Protein AF-0000000068995410 (afdb_homodimer)

Secondary structure (DSSP, 8-state):
--SEEEEEEEEE-TT-HHHHHHHHHH-GGGHHHH-TTTEEEEEEEES-TTSTT-EEEEEEEETTEEEEEEEEEEEEETTTTEEEEEEEEETHHHHEEEEEEEEEEETTEEEEEEEEEESSTTSPP-HHHHHHHHHHHHHHHHHHHH-/--SEEEEEEEEE-TT-HHHHHHHHHH-GGGHHHH-TTTEEEEEEEES-TTSTT-EEEEEEEETTEEEEEEEEEEEEETTTTEEEEEEEEETHHHHEEEEEEEEEEETTEEEEEEEEEESSTTSPP-HHHHHHHHHHHHHHHHHHHH-

Nearest PDB structures (foldseek):
  4reh-assembly1_A  TM=9.517E-01  e=1.425E-16  Panax ginseng
  4igx-assembly4_D  TM=9.751E-01  e=6.095E-16  Actinidia deliciosa
  4ihr-assembly1_A  TM=9.568E-01  e=2.020E-16  Actinidia deliciosa
  4igx-assembly3_C  TM=9.647E-01  e=5.426E-16  Actinidia deliciosa
  4rei-assembly1_A  TM=9.419E-01  e=4.557E-16  Panax ginseng

Solvent-accessible surface area (backbone atoms only — not comparable to full-atom values): 14918 Å² total; per-residue (Å²): 107,38,44,41,39,36,41,34,43,35,37,33,34,77,79,32,10,57,56,56,51,45,36,57,40,74,41,49,75,48,40,38,74,60,32,53,88,44,26,70,42,67,46,77,78,38,77,50,80,70,36,73,67,14,27,35,39,42,29,31,46,55,95,87,39,84,40,46,37,29,30,30,27,72,43,70,40,79,90,52,42,29,42,31,34,34,58,76,46,49,61,61,57,78,50,22,77,38,44,34,43,34,41,31,29,57,68,41,25,33,32,42,35,42,40,37,27,39,69,48,66,83,59,73,79,68,57,68,58,51,52,46,53,54,49,50,51,51,32,49,50,54,50,58,74,74,102,106,38,43,39,37,36,40,34,42,34,37,33,34,76,80,30,9,58,56,56,50,45,37,58,42,75,42,49,76,49,41,39,73,60,31,52,88,42,28,70,41,68,47,77,76,39,77,51,81,69,37,70,68,15,27,34,36,41,29,29,46,55,94,86,38,83,40,43,37,29,30,29,28,73,44,70,39,80,91,51,43,30,44,30,35,34,58,77,45,48,58,61,58,77,52,22,78,40,45,34,44,33,41,30,29,57,69,41,25,34,32,42,34,41,41,37,26,39,68,47,65,82,61,73,77,67,57,66,58,52,51,47,53,53,50,49,51,51,33,50,49,54,51,59,74,75,102

Organism: Solanum tuberosum (NCBI:txid4113)

InterPro domains:
  IPR000916 Bet v I/Major latex protein [PF00407] (5-147)
  IPR000916 Bet v I/Major latex protein [SM01037] (2-147)
  IPR023393 START-like domain superfamily [G3DSA:3.30.530.20] (1-146)
  IPR051761 MLP-like hydrophobic ligand-binding [PTHR31907] (3-144)

Radius of gyration: 19.74 Å; Cα contacts (8 Å, |Δi|>4): 689; chains: 2; bounding box: 39×53×43 Å

Foldseek 3Di:
DFQKDKDKDKDFAPLKQVLLLVCQQPPVQCLCVLCVQFWPHKDWDDDDRNDAQTKMKTWTDFPNDTWIWIWGFHDADVVFSKTKIWTDDTDVVVFFVTWIWMWGGDTRMIMIMIITGTPDPPDDDVVSVVVSVVVSSVSSSVVSVVD/DFQKDKDKDKDFAPLKQVQLLVCQQPPVQCLCVLCVQFWPHKAWDDDDRNDAQTKMKTWTDFPRDTWIWIWGFHDADPVFSKTKIWTDDTDVVVFFVTWIWMWTGDTRMIMIMIITGTPDPPDDDVVRVVVSVVVSSVSSSVVSVVD

pLDDT: mean 93.22, std 4.99, range [76.31, 98.81]

Sequence (294 aa):
MGLKGKLIASLEVTCGGHSVHDFFHTNTHHLTNISPSRLKHFEIHEGEIGKIGSIVSWKYYEDGKEMFVKTVIEAIDPQKNSITWNAIEGNLLDLYNSFNVIISSEHQWITYALVYEKKTEDIPEPLALLDYCIGVIKDIEGHLLENMGLKGKLIASLEVTCGGHSVHDFFHTNTHHLTNISPSRLKHFEIHEGEIGKIGSIVSWKYYEDGKEMFVKTVIEAIDPQKNSITWNAIEGNLLDLYNSFNVIISSEHQWITYALVYEKKTEDIPEPLALLDYCIGVIKDIEGHLLEN

Structure (mmCIF, N/CA/C/O backbone):
data_AF-0000000068995410-model_v1
#
loop_
_entity.id
_entity.type
_entity.pdbx_description
1 polymer 'Sn-2 protein'
#
loop_
_atom_site.group_PDB
_atom_site.id
_atom_site.type_symbol
_atom_site.label_atom_id
_atom_site.label_alt_id
_atom_site.label_comp_id
_atom_site.label_asym_id
_atom_site.label_entity_id
_atom_site.label_seq_id
_atom_site.pdbx_PDB_ins_code
_atom_site.Cartn_x
_atom_site.Cartn_y
_atom_site.Cartn_z
_atom_site.occupancy
_atom_site.B_iso_or_equiv
_atom_site.auth_seq_id
_atom_site.auth_comp_id
_atom_site.auth_asym_id
_atom_site.auth_atom_id
_atom_site.pdbx_PDB_model_num
ATOM 1 N N . MET A 1 1 ? -14.305 -10.508 -5.559 1 82.44 1 MET A N 1
ATOM 2 C CA . MET A 1 1 ? -13.539 -9.961 -4.441 1 82.44 1 MET A CA 1
ATOM 3 C C . MET A 1 1 ? -14.469 -9.445 -3.344 1 82.44 1 MET A C 1
ATOM 5 O O . MET A 1 1 ? -15.625 -9.102 -3.611 1 82.44 1 MET A O 1
ATOM 9 N N . GLY A 1 2 ? -13.977 -9.492 -2.064 1 89.19 2 GLY A N 1
ATOM 10 C CA . GLY A 1 2 ? -14.719 -8.844 -0.997 1 89.19 2 GLY A CA 1
ATOM 11 C C . GLY A 1 2 ? -14.727 -7.332 -1.115 1 89.19 2 GLY A C 1
ATOM 12 O O . GLY A 1 2 ? -14.148 -6.773 -2.051 1 89.19 2 GLY A O 1
ATOM 13 N N . LEU A 1 3 ? -15.422 -6.793 -0.209 1 95.19 3 LEU A N 1
ATOM 14 C CA . LEU A 1 3 ? -15.609 -5.348 -0.248 1 95.19 3 LEU A CA 1
ATOM 15 C C . LEU A 1 3 ? -14.562 -4.641 0.604 1 95.19 3 LEU A C 1
ATOM 17 O O . LEU A 1 3 ? -14.328 -3.441 0.44 1 95.19 3 LEU A O 1
ATOM 21 N N . LYS A 1 4 ? -13.93 -5.363 1.454 1 97.62 4 LYS A N 1
ATOM 22 C CA . LYS A 1 4 ? -13.031 -4.723 2.408 1 97.62 4 LYS A CA 1
ATOM 23 C C . LYS A 1 4 ? -11.578 -4.809 1.938 1 97.62 4 LYS A C 1
ATOM 25 O O . LYS A 1 4 ? -11.188 -5.781 1.295 1 97.62 4 LYS A O 1
ATOM 30 N N . GLY A 1 5 ? -10.8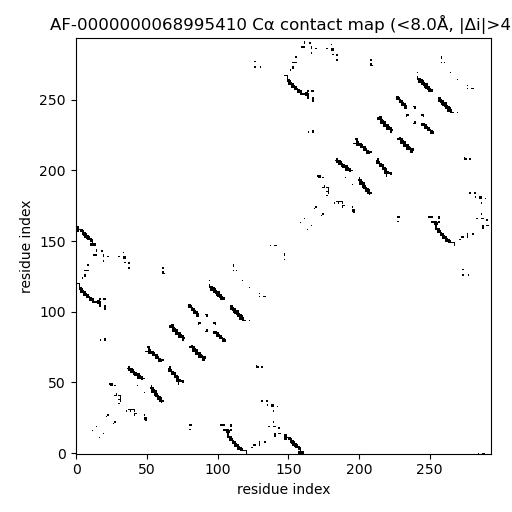2 -3.807 2.248 1 98 5 GLY A N 1
ATOM 31 C CA . GLY A 1 5 ? -9.414 -3.789 1.885 1 98 5 GLY A CA 1
ATOM 32 C C . GLY A 1 5 ? -8.586 -2.844 2.738 1 98 5 GLY A C 1
ATOM 33 O O . GLY A 1 5 ? -9.141 -2.045 3.498 1 98 5 GLY A O 1
ATOM 34 N N . LYS A 1 6 ? -7.328 -3.051 2.727 1 98.5 6 LYS A N 1
ATOM 35 C CA . LYS A 1 6 ? -6.336 -2.215 3.402 1 98.5 6 LYS A CA 1
ATOM 36 C C . LYS A 1 6 ? -5.113 -1.99 2.518 1 98.5 6 LYS A C 1
ATOM 38 O O . LYS A 1 6 ? -4.578 -2.938 1.939 1 98.5 6 LYS A O 1
ATOM 43 N N . LEU A 1 7 ? -4.707 -0.731 2.289 1 98.75 7 LEU A N 1
ATOM 44 C CA . LEU A 1 7 ? -3.461 -0.359 1.629 1 98.75 7 LEU A CA 1
ATOM 45 C C . LEU A 1 7 ? -2.523 0.352 2.6 1 98.75 7 LEU A C 1
ATOM 47 O O . LEU A 1 7 ? -2.939 1.269 3.311 1 98.75 7 LEU A O 1
ATOM 51 N N . ILE A 1 8 ? -1.261 -0.048 2.604 1 98.81 8 ILE A N 1
ATOM 52 C CA . ILE A 1 8 ? -0.313 0.512 3.562 1 98.81 8 ILE A CA 1
ATOM 53 C C . ILE A 1 8 ? 0.97 0.918 2.842 1 98.81 8 ILE A C 1
ATOM 55 O O . ILE A 1 8 ? 1.473 0.179 1.991 1 98.81 8 ILE A O 1
ATOM 59 N N . ALA A 1 9 ? 1.42 2.08 3.115 1 98.56 9 ALA A N 1
ATOM 60 C CA . ALA A 1 9 ? 2.748 2.533 2.713 1 98.56 9 ALA A CA 1
ATOM 61 C C . ALA A 1 9 ? 3.59 2.912 3.928 1 98.56 9 ALA A C 1
ATOM 63 O O . ALA A 1 9 ? 3.178 3.742 4.742 1 98.56 9 ALA A O 1
ATOM 64 N N . SER A 1 10 ? 4.68 2.295 4.137 1 98.25 10 SER A N 1
ATOM 65 C CA . SER A 1 10 ? 5.664 2.625 5.16 1 98.25 10 SER A CA 1
ATOM 66 C C . SER A 1 10 ? 6.98 3.078 4.535 1 98.25 10 SER A C 1
ATOM 68 O O . SER A 1 10 ? 7.59 2.342 3.762 1 98.25 10 SER A O 1
ATOM 70 N N . LEU A 1 11 ? 7.383 4.242 4.914 1 97.88 11 LEU A N 1
ATOM 71 C CA . LEU A 1 11 ? 8.562 4.832 4.293 1 97.88 11 LEU A CA 1
ATOM 72 C C . LEU A 1 11 ? 9.586 5.242 5.344 1 97.88 11 LEU A C 1
ATOM 74 O O . LEU A 1 11 ? 9.227 5.75 6.406 1 97.88 11 LEU A O 1
ATOM 78 N N . GLU A 1 12 ? 10.812 5.012 5.035 1 97.31 12 GLU A N 1
ATOM 79 C CA . GLU A 1 12 ? 11.898 5.574 5.832 1 97.31 12 GLU A CA 1
ATOM 80 C C . GLU A 1 12 ? 12.102 7.055 5.523 1 97.31 12 GLU A C 1
ATOM 82 O O . GLU A 1 12 ? 12.125 7.453 4.355 1 97.31 12 GLU A O 1
ATOM 87 N N . VAL A 1 13 ? 12.18 7.84 6.59 1 96 13 VAL A N 1
ATOM 88 C CA . VAL A 1 13 ? 12.414 9.266 6.402 1 96 13 VAL A CA 1
ATOM 89 C C . VAL A 1 13 ? 13.672 9.68 7.164 1 96 13 VAL A C 1
ATOM 91 O O . VAL A 1 13 ? 13.93 9.195 8.266 1 96 13 VAL A O 1
ATOM 94 N N . THR A 1 14 ? 14.383 10.547 6.621 1 92.94 14 THR A N 1
ATOM 95 C CA . THR A 1 14 ? 15.672 10.93 7.195 1 92.94 14 THR A CA 1
ATOM 96 C C . THR A 1 14 ? 15.484 11.906 8.352 1 92.94 14 THR A C 1
ATOM 98 O O . THR A 1 14 ? 16.312 11.969 9.258 1 92.94 14 THR A O 1
ATOM 101 N N . CYS A 1 15 ? 14.445 12.672 8.352 1 93.44 15 CYS A N 1
ATOM 102 C CA . CYS A 1 15 ? 14.203 13.664 9.398 1 93.44 15 CYS A CA 1
ATOM 103 C C . CYS A 1 15 ? 13.578 13.023 10.625 1 93.44 15 CYS A C 1
ATOM 105 O O . CYS A 1 15 ? 13.289 13.711 11.609 1 93.44 15 CYS A O 1
ATOM 107 N N . GLY A 1 16 ? 13.359 11.727 10.641 1 93.88 16 GLY A N 1
ATOM 108 C CA . GLY A 1 16 ? 12.703 11.047 11.742 1 93.88 16 GLY A CA 1
ATOM 109 C C . GLY A 1 16 ? 11.195 10.977 11.586 1 93.88 16 GLY A C 1
ATOM 110 O O . GLY A 1 16 ? 10.547 11.984 11.289 1 93.88 16 GLY A O 1
ATOM 111 N N . GLY A 1 17 ? 10.68 9.781 11.734 1 93.88 17 GLY A N 1
ATOM 112 C CA . GLY A 1 17 ? 9.25 9.578 11.586 1 93.88 17 GLY A CA 1
ATOM 113 C C . GLY A 1 17 ? 8.422 10.438 12.531 1 93.88 17 GLY A C 1
ATOM 114 O O . GLY A 1 17 ? 7.359 10.93 12.164 1 93.88 17 GLY A O 1
ATOM 115 N N . HIS A 1 18 ? 8.953 10.672 13.711 1 92.44 18 HIS A N 1
ATOM 116 C CA . HIS A 1 18 ? 8.242 11.453 14.719 1 92.44 18 HIS A CA 1
ATOM 117 C C . HIS A 1 18 ? 8.055 12.891 14.266 1 92.44 18 HIS A C 1
ATOM 119 O O . HIS A 1 18 ? 7.027 13.508 14.562 1 92.44 18 HIS A O 1
ATOM 125 N N . SER A 1 19 ? 9.023 13.406 13.562 1 92.69 19 SER A N 1
ATOM 126 C CA . SER A 1 19 ? 8.93 14.789 13.109 1 92.69 19 SER A CA 1
ATOM 127 C C . SER A 1 19 ? 7.797 14.961 12.102 1 92.69 19 SER A C 1
ATOM 129 O O . SER A 1 19 ? 7.062 15.953 12.156 1 92.69 19 SER A O 1
ATOM 131 N N . VAL A 1 20 ? 7.641 13.977 11.273 1 92.31 20 VAL A N 1
ATOM 132 C CA . VAL A 1 20 ? 6.57 14.023 10.281 1 92.31 20 VAL A CA 1
ATOM 133 C C . VAL A 1 20 ? 5.215 13.875 10.977 1 92.31 20 VAL A C 1
ATOM 135 O O . VAL A 1 20 ? 4.285 14.633 10.695 1 92.31 20 VAL A O 1
ATOM 138 N N . HIS A 1 21 ? 5.227 12.93 11.805 1 91.81 21 HIS A N 1
ATOM 139 C CA . HIS A 1 21 ? 3.992 12.695 12.555 1 91.81 21 HIS A CA 1
ATOM 140 C C . HIS A 1 21 ? 3.58 13.938 13.336 1 91.81 21 HIS A C 1
ATOM 142 O O . HIS A 1 21 ? 2.402 14.305 13.359 1 91.81 21 HIS A O 1
ATOM 148 N N . ASP A 1 22 ? 4.488 14.609 13.922 1 89.06 22 ASP A N 1
ATOM 149 C CA . ASP A 1 22 ? 4.223 15.82 14.688 1 89.06 22 ASP A CA 1
ATOM 150 C C . ASP A 1 22 ? 3.656 16.922 13.805 1 89.06 22 ASP A C 1
ATOM 152 O O . ASP A 1 22 ? 2.838 17.734 14.25 1 89.06 22 ASP A O 1
ATOM 156 N N . PHE A 1 23 ? 4.125 16.891 12.641 1 87.81 23 PHE A N 1
ATOM 157 C CA . PHE A 1 23 ? 3.623 17.891 11.688 1 87.81 23 PHE A CA 1
ATOM 158 C C . PHE A 1 23 ? 2.109 17.781 11.555 1 87.81 23 PHE A C 1
ATOM 160 O O . PHE A 1 23 ? 1.412 18.797 11.547 1 87.81 23 PHE A O 1
ATOM 167 N N . PHE A 1 24 ? 1.541 16.594 11.547 1 84.31 24 PHE A N 1
ATOM 168 C CA . PHE A 1 24 ? 0.108 16.375 11.398 1 84.31 24 PHE A CA 1
ATOM 169 C C . PHE A 1 24 ? -0.638 16.75 12.664 1 84.31 24 PHE A C 1
ATOM 171 O O . PHE A 1 24 ? -1.831 17.062 12.625 1 84.31 24 PHE A O 1
ATOM 178 N N . HIS A 1 25 ? -0.007 16.797 13.648 1 80.5 25 HIS A N 1
ATOM 179 C CA . HIS A 1 25 ? -0.621 17.109 14.93 1 80.5 25 HIS A CA 1
ATOM 180 C C . HIS A 1 25 ? -0.709 18.625 15.141 1 80.5 25 HIS A C 1
ATOM 182 O O . HIS A 1 25 ? -1.707 19.125 15.664 1 80.5 25 HIS A O 1
ATOM 188 N N . THR A 1 26 ? 0.308 19.25 14.703 1 81.56 26 THR A N 1
ATOM 189 C CA . THR A 1 26 ? 0.401 20.641 15.141 1 81.56 26 THR A CA 1
ATOM 190 C C . THR A 1 26 ? 0.334 21.594 13.953 1 81.56 26 THR A C 1
ATOM 192 O O . THR A 1 26 ? -0.086 22.75 14.094 1 81.56 26 THR A O 1
ATOM 195 N N . ASN A 1 27 ? 0.721 21.078 12.82 1 81.25 27 ASN A N 1
ATOM 196 C CA . ASN A 1 27 ? 0.902 22.016 11.711 1 81.25 27 ASN A CA 1
ATOM 197 C C . ASN A 1 27 ? 0.135 21.562 10.477 1 81.25 27 ASN A C 1
ATOM 199 O O . ASN A 1 27 ? 0.512 21.891 9.352 1 81.25 27 ASN A O 1
ATOM 203 N N . THR A 1 28 ? -0.886 20.859 10.688 1 81.38 28 THR A N 1
ATOM 204 C CA . THR A 1 28 ? -1.628 20.328 9.547 1 81.38 28 THR A CA 1
ATOM 205 C C . THR A 1 28 ? -2.129 21.453 8.648 1 81.38 28 THR A C 1
ATOM 207 O O . THR A 1 28 ? -2.168 21.297 7.426 1 81.38 28 THR A O 1
ATOM 210 N N . HIS A 1 29 ? -2.439 22.594 9.25 1 79.62 29 HIS A N 1
ATOM 211 C CA . HIS A 1 29 ? -2.943 23.734 8.5 1 79.62 29 HIS A CA 1
ATOM 212 C C . HIS A 1 29 ? -1.871 24.312 7.574 1 79.62 29 HIS A C 1
ATOM 214 O O . HIS A 1 29 ? -2.186 25.016 6.613 1 79.62 29 HIS A O 1
ATOM 220 N N . HIS A 1 30 ? -0.649 23.969 7.816 1 85 30 HIS A N 1
ATOM 221 C CA . HIS A 1 30 ? 0.454 24.438 6.988 1 85 30 HIS A CA 1
ATOM 222 C C . HIS A 1 30 ? 0.687 23.516 5.801 1 85 30 HIS A C 1
ATOM 224 O O . HIS A 1 30 ? 1.497 23.812 4.922 1 85 30 HIS A O 1
ATOM 230 N N . LEU A 1 31 ? 0.026 22.422 5.738 1 88 31 LEU A N 1
ATOM 231 C CA . LEU A 1 31 ? 0.209 21.469 4.656 1 88 31 LEU A CA 1
ATOM 232 C C . LEU A 1 31 ? -0.113 22.094 3.307 1 88 31 LEU A C 1
ATOM 234 O O . LEU A 1 31 ? 0.499 21.75 2.291 1 88 31 LEU A O 1
ATOM 238 N N . THR A 1 32 ? -1.084 22.984 3.301 1 88.5 32 THR A N 1
ATOM 239 C CA . THR A 1 32 ? -1.481 23.641 2.061 1 88.5 32 THR A CA 1
ATOM 240 C C . THR A 1 32 ? -0.326 24.453 1.485 1 88.5 32 THR A C 1
ATOM 242 O O . THR A 1 32 ? -0.223 24.625 0.269 1 88.5 32 THR A O 1
ATOM 245 N N . ASN A 1 33 ? 0.569 24.891 2.35 1 89.56 33 ASN A N 1
ATOM 246 C CA . ASN A 1 33 ? 1.742 25.641 1.925 1 89.56 33 ASN A CA 1
ATOM 247 C C . ASN A 1 33 ? 2.873 24.719 1.48 1 89.56 33 ASN A C 1
ATOM 249 O O . ASN A 1 33 ? 3.596 25.031 0.531 1 89.56 33 ASN A O 1
ATOM 253 N N . ILE A 1 34 ? 2.982 23.625 2.127 1 90.75 34 ILE A N 1
ATOM 254 C CA . ILE A 1 34 ? 4.102 22.719 1.918 1 90.75 34 ILE A CA 1
ATOM 255 C C . ILE A 1 34 ? 3.824 21.828 0.711 1 90.75 34 ILE A C 1
ATOM 257 O O . ILE A 1 34 ? 4.75 21.406 0.01 1 90.75 34 ILE A O 1
ATOM 261 N N . SER A 1 35 ? 2.59 21.578 0.492 1 91.69 35 SER A N 1
ATOM 262 C CA . SER A 1 35 ? 2.184 20.703 -0.601 1 91.69 35 SER A CA 1
ATOM 263 C C . SER A 1 35 ? 1.037 21.297 -1.402 1 91.69 35 SER A C 1
ATOM 265 O O . SER A 1 35 ? -0.004 20.672 -1.583 1 91.69 35 SER A O 1
ATOM 267 N N . PRO A 1 36 ? 1.266 22.406 -2.033 1 89.06 36 PRO A N 1
ATOM 268 C CA . PRO A 1 36 ? 0.169 23.125 -2.693 1 89.06 36 PRO A CA 1
ATOM 269 C C . PRO A 1 36 ? -0.355 22.391 -3.924 1 89.06 36 PRO A C 1
ATOM 271 O O . PRO A 1 36 ? -1.499 22.594 -4.336 1 89.06 36 PRO A O 1
ATOM 274 N N . SER A 1 37 ? 0.452 21.578 -4.508 1 89 37 SER A N 1
ATOM 275 C CA . SER A 1 37 ? 0.021 20.828 -5.688 1 89 37 SER A CA 1
ATOM 276 C C . SER A 1 37 ? -0.896 19.672 -5.309 1 89 37 SER A C 1
ATOM 278 O O . SER A 1 37 ? -1.579 19.109 -6.168 1 89 37 SER A O 1
ATOM 280 N N . ARG A 1 38 ? -0.946 19.344 -4.008 1 89.69 38 ARG A N 1
ATOM 281 C CA . ARG A 1 38 ? -1.701 18.172 -3.582 1 89.69 38 ARG A CA 1
ATOM 282 C C . ARG A 1 38 ? -2.879 18.562 -2.697 1 89.69 38 ARG A C 1
ATOM 284 O O . ARG A 1 38 ? -3.959 17.984 -2.793 1 89.69 38 ARG A O 1
ATOM 291 N N . LEU A 1 39 ? -2.639 19.516 -1.923 1 91.69 39 LEU A N 1
ATOM 292 C CA . LEU A 1 39 ? -3.668 19.953 -0.988 1 91.69 39 LEU A CA 1
ATOM 293 C C . LEU A 1 39 ? -4.098 21.391 -1.284 1 91.69 39 LEU A C 1
ATOM 295 O O . LEU A 1 39 ? -3.301 22.312 -1.15 1 91.69 39 LEU A O 1
ATOM 299 N N . LYS A 1 40 ? -5.301 21.5 -1.622 1 89.62 40 LYS A N 1
ATOM 300 C CA . LYS A 1 40 ? -5.84 22.812 -1.983 1 89.62 40 LYS A CA 1
ATOM 301 C C . LYS A 1 40 ? -6.285 23.578 -0.745 1 89.62 40 LYS A C 1
ATOM 303 O O . LYS A 1 40 ? -6.062 24.781 -0.648 1 89.62 40 LYS A O 1
ATOM 308 N N . HIS A 1 41 ? -6.949 22.891 0.08 1 91.31 41 HIS A N 1
ATOM 309 C CA . HIS A 1 41 ? -7.531 23.578 1.226 1 91.31 41 HIS A CA 1
ATOM 310 C C . HIS A 1 41 ? -7.676 22.641 2.42 1 91.31 41 HIS A C 1
ATOM 312 O O . HIS A 1 41 ? -7.977 21.453 2.254 1 91.31 41 HIS A O 1
ATOM 318 N N . PHE A 1 42 ? -7.379 23.203 3.617 1 91.5 42 PHE A N 1
ATOM 319 C CA . PHE A 1 42 ? -7.57 22.547 4.902 1 91.5 42 PHE A CA 1
ATOM 320 C C . PHE A 1 42 ? -8.312 23.453 5.871 1 91.5 42 PHE A C 1
ATOM 322 O O . PHE A 1 42 ? -7.973 24.641 6.016 1 91.5 42 PHE A O 1
ATOM 329 N N . GLU A 1 43 ? -9.398 22.891 6.457 1 91.12 43 GLU A N 1
ATOM 330 C CA . GLU A 1 43 ? -10.188 23.719 7.367 1 91.12 43 GLU A CA 1
ATOM 331 C C . GLU A 1 43 ? -10.703 22.906 8.547 1 91.12 43 GLU A C 1
ATOM 333 O O . GLU A 1 43 ? -11.195 21.797 8.367 1 91.12 43 GLU A O 1
ATOM 338 N N . ILE A 1 44 ? -10.609 23.453 9.734 1 89.81 44 ILE A N 1
ATOM 339 C CA . ILE A 1 44 ? -11.18 22.844 10.938 1 89.81 44 ILE A CA 1
ATOM 340 C C . ILE A 1 44 ? -12.609 23.344 11.133 1 89.81 44 ILE A C 1
ATOM 342 O O . ILE A 1 44 ? -12.852 24.562 11.195 1 89.81 44 ILE A O 1
ATOM 346 N N . HIS A 1 45 ? -13.484 22.5 11.203 1 92.44 45 HIS A N 1
ATOM 347 C CA . HIS A 1 45 ? -14.883 22.859 11.375 1 92.44 45 HIS A CA 1
ATOM 348 C C . HIS A 1 45 ? -15.297 22.797 12.836 1 92.44 45 HIS A C 1
ATOM 350 O O . HIS A 1 45 ? -16.062 23.641 13.312 1 92.44 45 HIS A O 1
ATOM 356 N N . GLU A 1 46 ? -14.859 21.766 13.445 1 90.94 46 GLU A N 1
ATOM 357 C CA . GLU A 1 46 ? -15.148 21.562 14.859 1 90.94 46 GLU A CA 1
ATOM 358 C C . GLU A 1 46 ? -13.93 21.016 15.594 1 90.94 46 GLU A C 1
ATOM 360 O O . GLU A 1 46 ? -13.172 20.203 15.047 1 90.94 46 GLU A O 1
ATOM 365 N N . GLY A 1 47 ? -13.766 21.484 16.812 1 89 47 GLY A N 1
ATOM 366 C CA . GLY A 1 47 ? -12.695 20.969 17.656 1 89 47 GLY A CA 1
ATOM 367 C C . GLY A 1 47 ? -11.359 21.641 17.391 1 89 47 GLY A C 1
ATOM 368 O O . GLY A 1 47 ? -11.305 22.766 16.891 1 89 47 GLY A O 1
ATOM 369 N N . GLU A 1 48 ? -10.336 21 18 1 85.81 48 GLU A N 1
ATOM 370 C CA . GLU A 1 48 ? -8.961 21.484 17.875 1 85.81 48 GLU A CA 1
ATOM 371 C C . GLU A 1 48 ? -8.125 20.531 17.016 1 85.81 48 GLU A C 1
ATOM 373 O O . GLU A 1 48 ? -8.359 19.328 17 1 85.81 48 GLU A O 1
ATOM 378 N N . ILE A 1 49 ? -7.23 21.109 16.359 1 76.31 49 ILE A N 1
ATOM 379 C CA . ILE A 1 49 ? -6.344 20.344 15.484 1 76.31 49 ILE A CA 1
ATOM 380 C C . ILE A 1 49 ? -5.676 19.219 16.281 1 76.31 49 ILE A C 1
ATOM 382 O O . ILE A 1 49 ? -5.164 19.469 17.391 1 76.31 49 ILE A O 1
ATOM 386 N N . GLY A 1 50 ? -5.742 18.047 15.836 1 79.38 50 GLY A N 1
ATOM 387 C CA . GLY A 1 50 ? -4.992 16.938 16.406 1 79.38 50 GLY A CA 1
ATOM 388 C C . GLY A 1 50 ? -5.672 16.312 17.609 1 79.38 50 GLY A C 1
ATOM 389 O O . GLY A 1 50 ? -5.059 15.539 18.344 1 79.38 50 GLY A O 1
ATOM 390 N N . LYS A 1 51 ? -6.906 16.641 17.828 1 87.5 51 LYS A N 1
ATOM 391 C CA . LYS A 1 51 ? -7.625 16.078 18.969 1 87.5 51 LYS A CA 1
ATOM 392 C C . LYS A 1 51 ? -8.75 15.148 18.5 1 87.5 51 LYS A C 1
ATOM 394 O O . LYS A 1 51 ? -9.367 15.383 17.469 1 87.5 51 LYS A O 1
ATOM 399 N N . ILE A 1 52 ? -8.93 14.164 19.375 1 94.31 52 ILE A N 1
ATOM 400 C CA . ILE A 1 52 ? -10 13.219 19.094 1 94.31 52 ILE A CA 1
ATOM 401 C C . ILE A 1 52 ? -11.328 13.961 19 1 94.31 52 ILE A C 1
ATOM 403 O O . ILE A 1 52 ? -11.617 14.844 19.812 1 94.31 52 ILE A O 1
ATOM 407 N N . GLY A 1 53 ? -12.125 13.672 18 1 95.12 53 GLY A N 1
ATOM 408 C CA . GLY A 1 53 ? -13.438 14.258 17.828 1 95.12 53 GLY A CA 1
ATOM 409 C C . GLY A 1 53 ? -13.43 15.477 16.922 1 95.12 53 GLY A C 1
ATOM 410 O O . GLY A 1 53 ? -14.484 15.945 16.484 1 95.12 53 GLY A O 1
ATOM 411 N N . SER A 1 54 ? -12.203 16.062 16.609 1 93.81 54 SER A N 1
ATOM 412 C CA . SER A 1 54 ? -12.102 17.203 15.719 1 93.81 54 SER A CA 1
ATOM 413 C C . SER A 1 54 ? -12.578 16.844 14.312 1 93.81 54 SER A C 1
ATOM 415 O O . SER A 1 54 ? -12.273 15.758 13.812 1 93.81 54 SER A O 1
ATOM 417 N N . ILE A 1 55 ? -13.305 17.75 13.75 1 96.12 55 ILE A N 1
ATOM 418 C CA . ILE A 1 55 ? -13.828 17.578 12.398 1 96.12 55 ILE A CA 1
ATOM 419 C C . ILE A 1 55 ? -13.117 18.547 11.445 1 96.12 55 ILE A C 1
ATOM 421 O O . ILE A 1 55 ? -13.109 19.75 11.672 1 96.12 55 ILE A O 1
ATOM 425 N N . VAL A 1 56 ? -12.531 17.953 10.422 1 93.38 56 VAL A N 1
ATOM 426 C CA . VAL A 1 56 ? -11.766 18.766 9.492 1 93.38 56 VAL A CA 1
ATOM 427 C C . VAL A 1 56 ? -12.172 18.438 8.055 1 93.38 56 VAL A C 1
ATOM 429 O O . VAL A 1 56 ? -12.641 17.328 7.777 1 93.38 56 VAL A O 1
ATOM 432 N N . SER A 1 57 ? -12.008 19.438 7.191 1 94.75 57 SER A N 1
ATOM 433 C CA . SER A 1 57 ? -12.234 19.219 5.766 1 94.75 57 SER A CA 1
ATOM 434 C C . SER A 1 57 ? -10.938 19.312 4.973 1 94.75 57 SER A C 1
ATOM 436 O O . SER A 1 57 ? -10.078 20.156 5.277 1 94.75 57 SER A O 1
ATOM 438 N N . TRP A 1 58 ? -10.797 18.453 4.027 1 94 58 TRP A N 1
ATOM 439 C CA . TRP A 1 58 ? -9.664 18.406 3.115 1 94 58 TRP A CA 1
ATOM 440 C C . TRP A 1 58 ? -10.109 18.578 1.669 1 94 58 TRP A C 1
ATOM 442 O O . TRP A 1 58 ? -11.008 17.875 1.202 1 94 58 TRP A O 1
ATOM 452 N N . LYS A 1 59 ? -9.586 19.5 0.992 1 94.88 59 LYS A N 1
ATOM 453 C CA . LYS A 1 59 ? -9.695 19.609 -0.46 1 94.88 59 LYS A CA 1
ATOM 454 C C . LYS A 1 59 ? -8.359 19.297 -1.136 1 94.88 59 LYS A C 1
ATOM 456 O O . LYS A 1 59 ? -7.363 19.984 -0.898 1 94.88 59 LYS A O 1
ATOM 461 N N . TYR A 1 60 ? -8.367 18.281 -1.946 1 93.81 60 TYR A N 1
ATOM 462 C CA . TYR A 1 60 ? -7.098 17.797 -2.486 1 93.81 60 TYR A CA 1
ATOM 463 C C . TYR A 1 60 ? -7.242 17.391 -3.951 1 93.81 60 TYR A C 1
ATOM 465 O O . TYR A 1 60 ? -8.352 17.375 -4.484 1 93.81 60 TYR A O 1
ATOM 473 N N . TYR A 1 61 ? -6.117 17.125 -4.551 1 90.44 61 TYR A N 1
ATOM 474 C CA . TYR A 1 61 ? -6.113 16.766 -5.965 1 90.44 61 TYR A CA 1
ATOM 475 C C . TYR A 1 61 ? -5.742 15.289 -6.145 1 90.44 61 TYR A C 1
ATOM 477 O O . TYR A 1 61 ? -4.785 14.805 -5.539 1 90.44 61 TYR A O 1
ATOM 485 N N . GLU A 1 62 ? -6.598 14.641 -6.836 1 84.81 62 GLU A N 1
ATOM 486 C CA . GLU A 1 62 ? -6.309 13.281 -7.277 1 84.81 62 GLU A CA 1
ATOM 487 C C . GLU A 1 62 ? -6.324 13.188 -8.805 1 84.81 62 GLU A C 1
ATOM 489 O O . GLU A 1 62 ? -7.383 13.305 -9.422 1 84.81 62 GLU A O 1
ATOM 494 N N . ASP A 1 63 ? -5.199 12.938 -9.375 1 79.44 63 ASP A N 1
ATOM 495 C CA . ASP A 1 63 ? -5.066 12.859 -10.828 1 79.44 63 ASP A CA 1
ATOM 496 C C . ASP A 1 63 ? -5.66 14.094 -11.5 1 79.44 63 ASP A C 1
ATOM 498 O O . ASP A 1 63 ? -6.461 13.969 -12.43 1 79.44 63 ASP A O 1
ATOM 502 N N . GLY A 1 64 ? -5.492 15.266 -11.008 1 79.81 64 GLY A N 1
ATOM 503 C CA . GLY A 1 64 ? -5.887 16.531 -11.609 1 79.81 64 GLY A CA 1
ATOM 504 C C . GLY A 1 64 ? -7.301 16.953 -11.25 1 79.81 64 GLY A C 1
ATOM 505 O O . GLY A 1 64 ? -7.742 18.047 -11.609 1 79.81 64 GLY A O 1
ATOM 506 N N . LYS A 1 65 ? -8.031 16.062 -10.594 1 89.81 65 LYS A N 1
ATOM 507 C CA . LYS A 1 65 ? -9.398 16.391 -10.195 1 89.81 65 LYS A CA 1
ATOM 508 C C . LYS A 1 65 ? -9.461 16.828 -8.734 1 89.81 65 LYS A C 1
ATOM 510 O O . LYS A 1 65 ? -8.82 16.219 -7.871 1 89.81 65 LYS A O 1
ATOM 515 N N . GLU A 1 66 ? -10.242 17.844 -8.484 1 92.62 66 GLU A N 1
ATOM 516 C CA . GLU A 1 66 ? -10.453 18.312 -7.125 1 92.62 66 GLU A CA 1
ATOM 517 C C . GLU A 1 66 ? -11.359 17.375 -6.344 1 92.62 66 GLU A C 1
ATOM 519 O O . GLU A 1 66 ? -12.438 17 -6.812 1 92.62 66 GLU A O 1
ATOM 524 N N . MET A 1 67 ? -10.898 16.969 -5.195 1 95.06 67 MET A N 1
ATOM 525 C CA . MET A 1 67 ? -11.641 16.078 -4.309 1 95.06 67 MET A CA 1
ATOM 526 C C . MET A 1 67 ? -11.867 16.734 -2.947 1 95.06 67 MET A C 1
ATOM 528 O O . MET A 1 67 ? -11.109 17.609 -2.539 1 95.06 67 MET A O 1
ATOM 532 N N . PHE A 1 68 ? -12.961 16.328 -2.418 1 95.88 68 PHE A N 1
ATOM 533 C CA . PHE A 1 68 ? -13.328 16.828 -1.103 1 95.88 68 PHE A CA 1
ATOM 534 C C . PHE A 1 68 ? -13.633 15.695 -0.141 1 95.88 68 PHE A C 1
ATOM 536 O O . PHE A 1 68 ? -14.281 14.719 -0.521 1 95.88 68 PHE A O 1
ATOM 543 N N . VAL A 1 69 ? -13.102 15.836 1.163 1 96.44 69 VAL A N 1
ATOM 544 C CA . VAL A 1 69 ? -13.477 14.891 2.207 1 96.44 69 VAL A CA 1
ATOM 545 C C . VAL A 1 69 ? -13.5 15.594 3.562 1 96.44 69 VAL A C 1
ATOM 547 O O . VAL A 1 69 ? -12.641 16.438 3.846 1 96.44 69 VAL A O 1
ATOM 550 N N . LYS A 1 70 ? -14.539 15.305 4.312 1 96.75 70 LYS A N 1
ATOM 551 C CA . LYS A 1 70 ? -14.617 15.703 5.715 1 96.75 70 LYS A CA 1
ATOM 552 C C . LYS A 1 70 ? -14.336 14.516 6.637 1 96.75 70 LYS A C 1
ATOM 554 O O . LYS A 1 70 ? -14.891 13.43 6.438 1 96.75 70 LYS A O 1
ATOM 559 N N . THR A 1 71 ? -13.422 14.758 7.609 1 96.56 71 THR A N 1
ATOM 560 C CA . THR A 1 71 ? -13.031 13.641 8.461 1 96.56 71 THR A CA 1
ATOM 561 C C . THR A 1 71 ? -13.172 14.016 9.938 1 96.56 71 THR A C 1
ATOM 563 O O . THR A 1 71 ? -13.25 15.195 10.281 1 96.56 71 THR A O 1
ATOM 566 N N . VAL A 1 72 ? -13.328 13.016 10.734 1 97.12 72 VAL A N 1
ATOM 567 C CA . VAL A 1 72 ? -13.266 13.148 12.188 1 97.12 72 VAL A CA 1
ATOM 568 C C . VAL A 1 72 ? -12.086 12.352 12.734 1 97.12 72 VAL A C 1
ATOM 570 O O . VAL A 1 72 ? -11.812 11.242 12.266 1 97.12 72 VAL A O 1
ATOM 573 N N . ILE A 1 73 ? -11.312 12.914 13.625 1 95.5 73 ILE A N 1
ATOM 574 C CA . ILE A 1 73 ? -10.289 12.125 14.305 1 95.5 73 ILE A CA 1
ATOM 575 C C . ILE A 1 73 ? -10.953 11.125 15.25 1 95.5 73 ILE A C 1
ATOM 577 O O . ILE A 1 73 ? -11.539 11.516 16.266 1 95.5 73 ILE A O 1
ATOM 581 N N . GLU A 1 74 ? -10.828 9.953 14.922 1 96.62 74 GLU A N 1
ATOM 582 C CA . GLU A 1 74 ? -11.508 8.898 15.664 1 96.62 74 GLU A CA 1
ATOM 583 C C . GLU A 1 74 ? -10.641 8.383 16.812 1 96.62 74 GLU A C 1
ATOM 585 O O . GLU A 1 74 ? -11.156 7.992 17.859 1 96.62 74 GLU A O 1
ATOM 590 N N . ALA A 1 75 ? -9.375 8.328 16.641 1 96.44 75 ALA A N 1
ATOM 591 C CA . ALA A 1 75 ? -8.5 7.75 17.656 1 96.44 75 ALA A CA 1
ATOM 592 C C . ALA A 1 75 ? -7.09 8.32 17.547 1 96.44 75 ALA A C 1
ATOM 594 O O . ALA A 1 75 ? -6.625 8.641 16.438 1 96.44 75 ALA A O 1
ATOM 595 N N . ILE A 1 76 ? -6.484 8.469 18.641 1 93.75 76 ILE A N 1
ATOM 596 C CA . ILE A 1 76 ? -5.07 8.797 18.781 1 93.75 76 ILE A CA 1
ATOM 597 C C . ILE A 1 76 ? -4.406 7.82 19.734 1 93.75 76 ILE A C 1
ATOM 599 O O . ILE A 1 76 ? -4.898 7.598 20.844 1 93.75 76 ILE A O 1
ATOM 603 N N . ASP A 1 77 ? -3.387 7.215 19.281 1 94.5 77 ASP A N 1
ATOM 604 C CA . ASP A 1 77 ? -2.633 6.285 20.109 1 94.5 77 ASP A CA 1
ATOM 605 C C . ASP A 1 77 ? -1.204 6.777 20.328 1 94.5 77 ASP A C 1
ATOM 607 O O . ASP A 1 77 ? -0.345 6.617 19.469 1 94.5 77 ASP A O 1
ATOM 611 N N . PRO A 1 78 ? -0.921 7.379 21.453 1 89 78 PRO A N 1
ATOM 612 C CA . PRO A 1 78 ? 0.411 7.934 21.703 1 89 78 PRO A CA 1
ATOM 613 C C . PRO A 1 78 ? 1.498 6.863 21.734 1 89 78 PRO A C 1
ATOM 615 O O . PRO A 1 78 ? 2.662 7.148 21.438 1 89 78 PRO A O 1
ATOM 618 N N . GLN A 1 79 ? 1.151 5.629 22.094 1 91.38 79 GLN A N 1
ATOM 619 C CA . GLN A 1 79 ? 2.141 4.555 22.156 1 91.38 79 GLN A CA 1
ATOM 620 C C . GLN A 1 79 ? 2.633 4.188 20.766 1 91.38 79 GLN A C 1
ATOM 622 O O . GLN A 1 79 ? 3.814 3.883 20.578 1 91.38 79 GLN A O 1
ATOM 627 N N . LYS A 1 80 ? 1.783 4.266 19.781 1 90.81 80 LYS A N 1
ATOM 628 C CA . LYS A 1 80 ? 2.133 3.945 18.391 1 90.81 80 LYS A CA 1
ATOM 629 C C . LYS A 1 80 ? 2.346 5.215 17.578 1 90.81 80 LYS A C 1
ATOM 631 O O . LYS A 1 80 ? 2.594 5.145 16.375 1 90.81 80 LYS A O 1
ATOM 636 N N . ASN A 1 81 ? 2.217 6.289 18.25 1 93.31 81 ASN A N 1
ATOM 637 C CA . ASN A 1 81 ? 2.238 7.562 17.531 1 93.31 81 ASN A CA 1
ATOM 638 C C . ASN A 1 81 ? 1.339 7.531 16.297 1 93.31 81 ASN A C 1
ATOM 640 O O . ASN A 1 81 ? 1.808 7.742 15.188 1 93.31 81 ASN A O 1
ATOM 644 N N . SER A 1 82 ? 0.109 7.328 16.578 1 95.94 82 SER A N 1
ATOM 645 C CA . SER A 1 82 ? -0.809 7.141 15.453 1 95.94 82 SER A CA 1
ATOM 646 C C . SER A 1 82 ? -2.035 8.039 15.586 1 95.94 82 SER A C 1
ATOM 648 O O . SER A 1 82 ? -2.459 8.352 16.703 1 95.94 82 SER A O 1
ATOM 650 N N . ILE A 1 83 ? -2.518 8.508 14.469 1 94.81 83 ILE A N 1
ATOM 651 C CA . ILE A 1 83 ? -3.77 9.25 14.336 1 94.81 83 ILE A CA 1
ATOM 652 C C . ILE A 1 83 ? -4.672 8.555 13.312 1 94.81 83 ILE A C 1
ATOM 654 O O . ILE A 1 83 ? -4.211 8.148 12.242 1 94.81 83 ILE A O 1
ATOM 658 N N . THR A 1 84 ? -5.918 8.344 13.641 1 97 84 THR A N 1
ATOM 659 C CA . THR A 1 84 ? -6.895 7.754 12.742 1 97 84 THR A CA 1
ATOM 660 C C . THR A 1 84 ? -7.965 8.773 12.359 1 97 84 THR A C 1
ATOM 662 O O . THR A 1 84 ? -8.656 9.312 13.227 1 97 84 THR A O 1
ATOM 665 N N . TRP A 1 85 ? -8.086 9.062 11.078 1 96.44 85 TRP A N 1
ATOM 666 C CA . TRP A 1 85 ? -9.164 9.883 10.539 1 96.44 85 TRP A CA 1
ATOM 667 C C . TRP A 1 85 ? -10.234 9.016 9.891 1 96.44 85 TRP A C 1
ATOM 669 O O . TRP A 1 85 ? -9.922 8.109 9.109 1 96.44 85 TRP A O 1
ATOM 679 N N . ASN A 1 86 ? -11.406 9.289 10.227 1 98 86 ASN A N 1
ATOM 680 C CA . ASN A 1 86 ? -12.555 8.625 9.594 1 98 86 ASN A CA 1
ATOM 681 C C . ASN A 1 86 ? -13.312 9.578 8.68 1 98 86 ASN A C 1
ATOM 683 O O . ASN A 1 86 ? -13.672 10.688 9.086 1 98 86 ASN A O 1
ATOM 687 N N . ALA A 1 87 ? -13.523 9.156 7.453 1 98.12 87 ALA A N 1
ATOM 688 C CA . ALA A 1 87 ? -14.312 9.977 6.531 1 98.12 87 ALA A CA 1
ATOM 6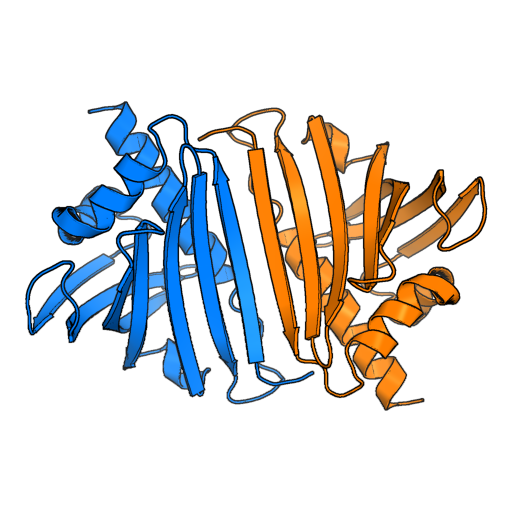89 C C . ALA A 1 87 ? -15.789 9.969 6.918 1 98.12 87 ALA A C 1
ATOM 691 O O . ALA A 1 87 ? -16.375 8.906 7.121 1 98.12 87 ALA A O 1
ATOM 692 N N . ILE A 1 88 ? -16.359 11.125 6.953 1 98 88 ILE A N 1
ATOM 693 C CA . ILE A 1 88 ? -17.75 11.188 7.371 1 98 88 ILE A CA 1
ATOM 694 C C . ILE A 1 88 ? -18.594 11.867 6.285 1 98 88 ILE A C 1
ATOM 696 O O . ILE A 1 88 ? -19.812 11.781 6.301 1 98 88 ILE A O 1
ATOM 700 N N . GLU A 1 89 ? -17.969 12.602 5.371 1 97.25 89 GLU A N 1
ATOM 701 C CA . GLU A 1 89 ? -18.609 13.234 4.223 1 97.25 89 GLU A CA 1
ATOM 702 C C . GLU A 1 89 ? -17.625 13.406 3.066 1 97.25 89 GLU A C 1
ATOM 704 O O . GLU A 1 89 ? -16.422 13.445 3.275 1 97.25 89 GLU A O 1
ATOM 709 N N . GLY A 1 90 ? -18.219 13.484 1.794 1 96.69 90 GLY A N 1
ATOM 710 C CA . GLY A 1 90 ? -17.375 13.844 0.661 1 96.69 90 GLY A CA 1
ATOM 711 C C . GLY A 1 90 ? -17.297 12.758 -0.394 1 96.69 90 GLY A C 1
ATOM 712 O O . GLY A 1 90 ? -18.047 11.773 -0.33 1 96.69 90 GLY A O 1
ATOM 713 N N . ASN A 1 91 ? -16.344 12.914 -1.325 1 96.19 91 ASN A N 1
ATOM 714 C CA . ASN A 1 91 ? -16.281 12.117 -2.547 1 96.19 91 ASN A CA 1
ATOM 715 C C . ASN A 1 91 ? -15.922 10.664 -2.252 1 96.19 91 ASN A C 1
ATOM 717 O O . ASN A 1 91 ? -16.375 9.75 -2.945 1 96.19 91 ASN A O 1
ATOM 721 N N . LEU A 1 92 ? -15.18 10.406 -1.208 1 95.06 92 LEU A N 1
ATOM 722 C CA . LEU A 1 92 ? -14.789 9.039 -0.866 1 95.06 92 LEU A CA 1
ATOM 723 C C . LEU A 1 92 ? -16.016 8.195 -0.529 1 95.06 92 LEU A C 1
ATOM 725 O O . LEU A 1 92 ? -16.078 7.027 -0.915 1 95.06 92 LEU A O 1
ATOM 729 N N . LEU A 1 93 ? -16.984 8.805 0.057 1 96.81 93 LEU A N 1
ATOM 730 C CA . LEU A 1 93 ? -18.125 8.047 0.551 1 96.81 93 LEU A CA 1
ATOM 731 C C . LEU A 1 93 ? -19.125 7.789 -0.567 1 96.81 93 LEU A C 1
ATOM 733 O O . LEU A 1 93 ? -20.109 7.059 -0.374 1 96.81 93 LEU A O 1
ATOM 737 N N . ASP A 1 94 ? -18.891 8.336 -1.724 1 95.94 94 ASP A N 1
ATOM 738 C CA . ASP A 1 94 ? -19.625 7.93 -2.914 1 95.94 94 ASP A CA 1
ATOM 739 C C . ASP A 1 94 ? -19.219 6.531 -3.367 1 95.94 94 ASP A C 1
ATOM 741 O O . ASP A 1 94 ? -20.016 5.82 -3.992 1 95.94 94 ASP A O 1
ATOM 745 N N . LEU A 1 95 ? -18.016 6.16 -2.963 1 96.38 95 LEU A N 1
ATOM 746 C CA . LEU A 1 95 ? -17.453 4.91 -3.465 1 96.38 95 LEU A CA 1
ATOM 747 C C . LEU A 1 95 ? -17.312 3.885 -2.344 1 96.38 95 LEU A C 1
ATOM 749 O O . LEU A 1 95 ? -17.328 2.68 -2.596 1 96.38 95 LEU A O 1
ATOM 753 N N . TYR A 1 96 ? -17.234 4.395 -1.149 1 97.88 96 TYR A N 1
ATOM 754 C CA . TYR A 1 96 ? -16.922 3.502 -0.037 1 97.88 96 TYR A CA 1
ATOM 755 C C . TYR A 1 96 ? -17.953 3.639 1.076 1 97.88 96 TYR A C 1
ATOM 757 O O . TYR A 1 96 ? -18.422 4.742 1.37 1 97.88 96 TYR A O 1
ATOM 765 N N . ASN A 1 97 ? -18.281 2.488 1.713 1 98.12 97 ASN A N 1
ATOM 766 C CA . ASN A 1 97 ? -19.141 2.5 2.887 1 98.12 97 ASN A CA 1
ATOM 767 C C . ASN A 1 97 ? -18.422 3.049 4.113 1 98.12 97 ASN A C 1
ATOM 769 O O . ASN A 1 97 ? -19.047 3.654 4.988 1 98.12 97 ASN A O 1
ATOM 773 N N . SER A 1 98 ? -17.172 2.807 4.137 1 98.38 98 SER A N 1
ATOM 774 C CA . SER A 1 98 ? -16.297 3.301 5.195 1 98.38 98 SER A CA 1
ATOM 775 C C . SER A 1 98 ? -14.883 3.52 4.684 1 98.38 98 SER A C 1
ATOM 777 O O . SER A 1 98 ? -14.414 2.785 3.811 1 98.38 98 SER A O 1
ATOM 779 N N . PHE A 1 99 ? -14.25 4.512 5.273 1 98.5 99 PHE A N 1
ATOM 780 C CA . PHE A 1 99 ? -12.898 4.844 4.844 1 98.5 99 PHE A CA 1
ATOM 781 C C . PHE A 1 99 ? -12.109 5.492 5.977 1 98.5 99 PHE A C 1
ATOM 783 O O . PHE A 1 99 ? -12.484 6.562 6.461 1 98.5 99 PHE A O 1
ATOM 790 N N . ASN A 1 100 ? -11.016 4.855 6.355 1 98.44 100 ASN A N 1
ATOM 791 C CA . ASN A 1 100 ? -10.133 5.383 7.395 1 98.44 100 ASN A CA 1
ATOM 792 C C . ASN A 1 100 ? -8.719 5.609 6.867 1 98.44 100 ASN A C 1
ATOM 794 O O . ASN A 1 100 ? -8.203 4.801 6.098 1 98.44 100 ASN A O 1
ATOM 798 N N . VAL A 1 101 ? -8.211 6.688 7.312 1 97.5 101 VAL A N 1
ATOM 799 C CA . VAL A 1 101 ? -6.797 6.957 7.078 1 97.5 101 VAL A CA 1
ATOM 800 C C . VAL A 1 101 ? -6.047 6.957 8.406 1 97.5 101 VAL A C 1
ATOM 802 O O . VAL A 1 101 ? -6.422 7.664 9.344 1 97.5 101 VAL A O 1
ATOM 805 N N . ILE A 1 102 ? -5.031 6.199 8.461 1 97.62 102 ILE A N 1
ATOM 806 C CA . ILE A 1 102 ? -4.23 6.082 9.672 1 97.62 102 ILE A CA 1
ATOM 807 C C . ILE A 1 102 ? -2.783 6.465 9.375 1 97.62 102 ILE A C 1
ATOM 809 O O . ILE A 1 102 ? -2.189 5.98 8.414 1 97.62 102 ILE A O 1
ATOM 813 N N . ILE A 1 103 ? -2.279 7.328 10.141 1 96.38 103 ILE A N 1
ATOM 814 C CA . ILE A 1 103 ? -0.859 7.652 10.07 1 96.38 103 ILE A CA 1
ATOM 815 C C . ILE A 1 103 ? -0.176 7.27 11.383 1 96.38 103 ILE A C 1
ATOM 817 O O . ILE A 1 103 ? -0.729 7.488 12.461 1 96.38 103 ILE A O 1
ATOM 821 N N . SER A 1 104 ? 0.929 6.637 11.266 1 97.19 104 SER A N 1
ATOM 822 C CA . SER A 1 104 ? 1.703 6.27 12.445 1 97.19 104 SER A CA 1
ATOM 823 C C . SER A 1 104 ? 3.201 6.402 12.188 1 97.19 104 SER A C 1
ATOM 825 O O . SER A 1 104 ? 3.629 6.543 11.039 1 97.19 104 SER A O 1
ATOM 827 N N . SER A 1 105 ? 3.91 6.5 13.258 1 96.94 105 SER A N 1
ATOM 828 C CA . SER A 1 105 ? 5.359 6.605 13.125 1 96.94 105 SER A CA 1
ATOM 829 C C . SER A 1 105 ? 6.074 5.715 14.141 1 96.94 105 SER A C 1
ATOM 831 O O . SER A 1 105 ? 5.586 5.52 15.25 1 96.94 105 SER A O 1
ATOM 833 N N . GLU A 1 106 ? 7.113 5.109 13.75 1 96.56 106 GLU A N 1
ATOM 834 C CA . GLU A 1 106 ? 8.039 4.344 14.578 1 96.56 106 GLU A CA 1
ATOM 835 C C . GLU A 1 106 ? 9.484 4.59 14.148 1 96.56 106 GLU A C 1
ATOM 837 O O . GLU A 1 106 ? 9.875 4.238 13.031 1 96.56 106 GLU A O 1
ATOM 842 N N . HIS A 1 107 ? 10.289 5.27 15.031 1 95.19 107 HIS A N 1
ATOM 843 C CA . HIS A 1 107 ? 11.672 5.625 14.734 1 95.19 107 HIS A CA 1
ATOM 844 C C . HIS A 1 107 ? 11.773 6.43 13.445 1 95.19 107 HIS A C 1
ATOM 846 O O . HIS A 1 107 ? 11.219 7.531 13.352 1 95.19 107 HIS A O 1
ATOM 852 N N . GLN A 1 108 ? 12.43 5.801 12.445 1 96 108 GLN A N 1
ATOM 853 C CA . GLN A 1 108 ? 12.664 6.527 11.203 1 96 108 GLN A CA 1
ATOM 854 C C . GLN A 1 108 ? 11.578 6.219 10.172 1 96 108 GLN A C 1
ATOM 856 O O . GLN A 1 108 ? 11.727 6.543 8.992 1 96 108 GLN A O 1
ATOM 861 N N . TRP A 1 109 ? 10.477 5.66 10.688 1 97.38 109 TRP A N 1
ATOM 862 C CA . TRP A 1 109 ? 9.461 5.219 9.727 1 97.38 109 TRP A CA 1
ATOM 863 C C . TRP A 1 109 ? 8.164 6.008 9.906 1 97.38 109 TRP A C 1
ATOM 865 O O . TRP A 1 109 ? 7.746 6.273 11.031 1 97.38 109 TRP A O 1
ATOM 875 N N . ILE A 1 110 ? 7.613 6.379 8.805 1 97.38 110 ILE A N 1
ATOM 876 C CA . ILE A 1 110 ? 6.25 6.898 8.75 1 97.38 110 ILE A CA 1
ATOM 877 C C . ILE A 1 110 ? 5.359 5.934 7.969 1 97.38 110 ILE A C 1
ATOM 879 O O . ILE A 1 110 ? 5.75 5.441 6.906 1 97.38 110 ILE A O 1
ATOM 883 N N . THR A 1 111 ? 4.23 5.574 8.484 1 97.94 111 THR A N 1
ATOM 884 C CA . THR A 1 111 ? 3.336 4.613 7.848 1 97.94 111 THR A CA 1
ATOM 885 C C . THR A 1 111 ? 1.95 5.219 7.641 1 97.94 111 THR A C 1
ATOM 887 O O . THR A 1 111 ? 1.371 5.789 8.57 1 97.94 111 THR A O 1
ATOM 890 N N . TYR A 1 112 ? 1.44 5.164 6.391 1 97.62 112 TYR A N 1
ATOM 891 C CA . TYR A 1 112 ? 0.046 5.438 6.062 1 97.62 112 TYR A CA 1
ATOM 892 C C . TYR A 1 112 ? -0.72 4.145 5.805 1 97.62 112 TYR A C 1
ATOM 894 O O . TYR A 1 112 ? -0.233 3.256 5.102 1 97.62 112 TYR A O 1
ATOM 902 N N . ALA A 1 113 ? -1.858 4.078 6.398 1 98.5 113 ALA A N 1
ATOM 903 C CA . ALA A 1 113 ? -2.77 2.977 6.098 1 98.5 113 ALA A CA 1
ATOM 904 C C . ALA A 1 113 ? -4.137 3.5 5.668 1 98.5 113 ALA A C 1
ATOM 906 O O . ALA A 1 113 ? -4.707 4.379 6.32 1 98.5 113 ALA A O 1
ATOM 907 N N . LEU A 1 114 ? -4.602 3.064 4.551 1 98.69 114 LEU A N 1
ATOM 908 C CA . LEU A 1 114 ? -5.977 3.252 4.105 1 98.69 114 LEU A CA 1
ATOM 909 C C . LEU A 1 114 ? -6.805 1.998 4.363 1 98.69 114 LEU A C 1
ATOM 911 O O . LEU A 1 114 ? -6.512 0.93 3.822 1 98.69 114 LEU A O 1
ATOM 915 N N . VAL A 1 115 ? -7.766 2.086 5.191 1 98.62 115 VAL A N 1
ATOM 916 C CA . VAL A 1 115 ? -8.664 0.983 5.512 1 98.62 115 VAL A CA 1
ATOM 917 C C . VAL A 1 115 ? -10.07 1.303 5.012 1 98.62 115 VAL A C 1
ATOM 919 O O . VAL A 1 115 ? -10.648 2.33 5.375 1 98.62 115 VAL A O 1
ATOM 922 N N . TYR A 1 116 ? -10.672 0.399 4.18 1 98.62 116 TYR A N 1
ATOM 923 C CA . TYR A 1 116 ? -11.891 0.82 3.5 1 98.62 116 TYR A CA 1
ATOM 924 C C . TYR A 1 116 ? -12.812 -0.369 3.242 1 98.62 116 TYR A C 1
ATOM 926 O O . TYR A 1 116 ? -12.375 -1.521 3.299 1 98.62 116 TYR A O 1
ATOM 934 N N . GLU A 1 117 ? -14.039 -0.078 3.061 1 98.5 117 GLU A N 1
ATOM 935 C CA . GLU A 1 117 ? -15.078 -0.971 2.549 1 98.5 117 GLU A CA 1
ATOM 936 C C . GLU A 1 117 ? -15.758 -0.379 1.318 1 98.5 117 GLU A C 1
ATOM 938 O O . GLU A 1 117 ? -16.422 0.656 1.407 1 98.5 117 GLU A O 1
ATOM 943 N N . LYS A 1 118 ? -15.617 -1.045 0.239 1 97.69 118 LYS A N 1
ATOM 944 C CA . LYS A 1 118 ? -16.203 -0.581 -1.016 1 97.69 118 LYS A CA 1
ATOM 945 C C . LYS A 1 118 ? -17.719 -0.774 -1.021 1 97.69 118 LYS A C 1
ATOM 947 O O . LYS A 1 118 ? -18.234 -1.697 -0.388 1 97.69 118 LYS A O 1
ATOM 952 N N . LYS A 1 119 ? -18.344 0.115 -1.772 1 97.75 119 LYS A N 1
ATOM 953 C CA . LYS A 1 119 ? -19.797 -0.066 -1.936 1 97.75 119 LYS A CA 1
ATOM 954 C C . LYS A 1 119 ? -20.094 -1.248 -2.852 1 97.75 119 LYS A C 1
ATOM 956 O O . LYS A 1 119 ? -21.078 -1.961 -2.646 1 97.75 119 LYS A O 1
ATOM 961 N N . THR A 1 120 ? -19.219 -1.352 -3.924 1 96.19 120 THR A N 1
ATOM 962 C CA . THR A 1 120 ? -19.344 -2.479 -4.84 1 96.19 120 THR A CA 1
ATOM 963 C C . THR A 1 120 ? -17.969 -3.059 -5.184 1 96.19 120 THR A C 1
ATOM 965 O O . THR A 1 120 ? -16.953 -2.398 -5 1 96.19 120 THR A O 1
ATOM 968 N N . GLU A 1 121 ? -17.922 -4.199 -5.734 1 91.94 121 GLU A N 1
ATOM 969 C CA . GLU A 1 121 ? -16.672 -4.93 -5.988 1 91.94 121 GLU A CA 1
ATOM 970 C C . GLU A 1 121 ? -15.898 -4.301 -7.141 1 91.94 121 GLU A C 1
ATOM 972 O O . GLU A 1 121 ? -14.68 -4.477 -7.234 1 91.94 121 GLU A O 1
ATOM 977 N N . ASP A 1 122 ? -16.562 -3.566 -7.961 1 91.88 122 ASP A N 1
ATOM 978 C CA . ASP A 1 122 ? -15.93 -3.045 -9.172 1 91.88 122 ASP A CA 1
ATOM 979 C C . ASP A 1 122 ? -15.164 -1.757 -8.883 1 91.88 122 ASP A C 1
ATOM 981 O O . ASP A 1 122 ? -14.375 -1.296 -9.711 1 91.88 122 ASP A O 1
ATOM 985 N N . ILE A 1 123 ? -15.359 -1.223 -7.703 1 94.56 123 ILE A N 1
ATOM 986 C CA . ILE A 1 123 ? -14.617 -0.027 -7.309 1 94.56 123 ILE A CA 1
ATOM 987 C C . ILE A 1 123 ? -13.148 -0.373 -7.105 1 94.56 123 ILE A C 1
ATOM 989 O O . ILE A 1 123 ? -12.82 -1.318 -6.387 1 94.56 123 ILE A O 1
ATOM 993 N N . PRO A 1 124 ? -12.289 0.295 -7.82 1 92.06 124 PRO A N 1
ATOM 994 C CA . PRO A 1 124 ? -10.859 -0.01 -7.691 1 92.06 124 PRO A CA 1
ATOM 995 C C . PRO A 1 124 ? -10.312 0.322 -6.305 1 92.06 124 PRO A C 1
ATOM 997 O O . PRO A 1 124 ? -10.93 1.084 -5.559 1 92.06 124 PRO A O 1
ATOM 1000 N N . GLU A 1 125 ? -9.195 -0.326 -5.984 1 95.94 125 GLU A N 1
ATOM 1001 C CA . GLU A 1 125 ? -8.492 0.046 -4.762 1 95.94 125 GLU A CA 1
ATOM 1002 C C . GLU A 1 125 ? -7.98 1.483 -4.832 1 95.94 125 GLU A C 1
ATOM 1004 O O . GLU A 1 125 ? -7.66 1.981 -5.914 1 95.94 125 GLU A O 1
ATOM 1009 N N . PRO A 1 126 ? -7.906 2.148 -3.734 1 96.25 126 PRO A N 1
ATOM 1010 C CA . PRO A 1 126 ? -7.566 3.572 -3.742 1 96.25 126 PRO A CA 1
ATOM 1011 C C . PRO A 1 126 ? -6.059 3.818 -3.82 1 96.25 126 PRO A C 1
ATOM 1013 O O . PRO A 1 126 ? -5.508 4.551 -2.996 1 96.25 126 PRO A O 1
ATOM 1016 N N . LEU A 1 127 ? -5.449 3.363 -4.895 1 96.06 127 LEU A N 1
ATOM 1017 C CA . LEU A 1 127 ? -4.004 3.492 -5.066 1 96.06 127 LEU A CA 1
ATOM 1018 C C . LEU A 1 127 ? -3.617 4.941 -5.34 1 96.06 127 LEU A C 1
ATOM 1020 O O . LEU A 1 127 ? -2.543 5.391 -4.934 1 96.06 127 LEU A O 1
ATOM 1024 N N . ALA A 1 128 ? -4.496 5.637 -6.012 1 93.62 128 ALA A N 1
ATOM 1025 C CA . ALA A 1 128 ? -4.219 7.047 -6.277 1 93.62 128 ALA A CA 1
ATOM 1026 C C . ALA A 1 128 ? -4.133 7.844 -4.98 1 93.62 128 ALA A C 1
ATOM 1028 O O . ALA A 1 128 ? -3.27 8.711 -4.832 1 93.62 128 ALA A O 1
ATOM 1029 N N . LEU A 1 129 ? -5.016 7.535 -4.105 1 95.12 129 LEU A N 1
ATOM 1030 C CA . LEU A 1 129 ? -4.996 8.227 -2.82 1 95.12 129 LEU A CA 1
ATOM 1031 C C . LEU A 1 129 ? -3.756 7.844 -2.018 1 95.12 129 LEU A C 1
ATOM 1033 O O . LEU A 1 129 ? -3.154 8.695 -1.356 1 95.12 129 LEU A O 1
ATOM 1037 N N . LEU A 1 130 ? -3.346 6.578 -2.111 1 96.94 130 LEU A N 1
ATOM 1038 C CA . LEU A 1 130 ? -2.115 6.164 -1.447 1 96.94 130 LEU A CA 1
ATOM 1039 C C . LEU A 1 130 ? -0.913 6.918 -2.008 1 96.94 130 LEU A C 1
ATOM 1041 O O . LEU A 1 130 ? -0.056 7.379 -1.25 1 96.94 130 LEU A O 1
ATOM 1045 N N . ASP A 1 131 ? -0.876 7.043 -3.275 1 94.88 131 ASP A N 1
ATOM 1046 C CA . ASP A 1 131 ? 0.184 7.809 -3.928 1 94.88 131 ASP A CA 1
ATOM 1047 C C . ASP A 1 131 ? 0.197 9.258 -3.441 1 94.88 131 ASP A C 1
ATOM 1049 O O . ASP A 1 131 ? 1.264 9.82 -3.193 1 94.88 131 ASP A O 1
ATOM 1053 N N . TYR A 1 132 ? -0.965 9.805 -3.357 1 93.81 132 TYR A N 1
ATOM 1054 C CA . TYR A 1 132 ? -1.115 11.148 -2.82 1 93.81 132 TYR A CA 1
ATOM 1055 C C . TYR A 1 132 ? -0.502 11.258 -1.429 1 93.81 132 TYR A C 1
ATOM 1057 O O . TYR A 1 132 ? 0.272 12.172 -1.151 1 93.81 132 TYR A O 1
ATOM 1065 N N . CYS A 1 133 ? -0.827 10.328 -0.539 1 94.81 133 CYS A N 1
ATOM 1066 C CA . CYS A 1 133 ? -0.326 10.336 0.832 1 94.81 133 CYS A CA 1
ATOM 1067 C C . CYS A 1 133 ? 1.194 10.242 0.856 1 94.81 133 CYS A C 1
ATOM 1069 O O . CYS A 1 133 ? 1.851 10.945 1.631 1 94.81 133 CYS A O 1
ATOM 1071 N N . ILE A 1 134 ? 1.713 9.383 0.008 1 95.75 134 ILE A N 1
ATOM 1072 C CA . ILE A 1 134 ? 3.16 9.234 -0.09 1 95.75 134 ILE A CA 1
ATOM 1073 C C . ILE A 1 134 ? 3.789 10.57 -0.486 1 95.75 134 ILE A C 1
ATOM 1075 O O . ILE A 1 134 ? 4.789 10.992 0.102 1 95.75 134 ILE A O 1
ATOM 1079 N N . GLY A 1 135 ? 3.15 11.227 -1.442 1 93.75 135 GLY A N 1
ATOM 1080 C CA . GLY A 1 135 ? 3.633 12.531 -1.876 1 93.75 135 GLY A CA 1
ATOM 1081 C C . GLY A 1 135 ? 3.635 13.562 -0.767 1 93.75 135 GLY A C 1
ATOM 1082 O O . GLY A 1 135 ? 4.562 14.367 -0.666 1 93.75 135 GLY A O 1
ATOM 1083 N N . VAL A 1 136 ? 2.621 13.539 0.031 1 93.5 136 VAL A N 1
ATOM 1084 C CA . VAL A 1 136 ? 2.514 14.484 1.141 1 93.5 136 VAL A CA 1
ATOM 1085 C C . VAL A 1 136 ? 3.67 14.266 2.113 1 93.5 136 VAL A C 1
ATOM 1087 O O . VAL A 1 136 ? 4.273 15.227 2.594 1 93.5 136 VAL A O 1
ATOM 1090 N N . ILE A 1 137 ? 3.998 13 2.387 1 94 137 ILE A N 1
ATOM 1091 C CA . ILE A 1 137 ? 5.102 12.695 3.291 1 94 137 ILE A CA 1
ATOM 1092 C C . ILE A 1 137 ? 6.402 13.266 2.732 1 94 137 ILE A C 1
ATOM 1094 O O . ILE A 1 137 ? 7.18 13.883 3.463 1 94 137 ILE A O 1
ATOM 1098 N N . LYS A 1 138 ? 6.609 13.094 1.501 1 93.38 138 LYS A N 1
ATOM 1099 C CA . LYS A 1 138 ? 7.824 13.586 0.856 1 93.38 138 LYS A CA 1
ATOM 1100 C C . LYS A 1 138 ? 7.922 15.109 0.952 1 93.38 138 LYS A C 1
ATOM 1102 O O . LYS A 1 138 ? 9 15.648 1.209 1 93.38 138 LYS A O 1
ATOM 1107 N N . ASP A 1 139 ? 6.824 15.742 0.697 1 93.94 139 ASP A N 1
ATOM 1108 C CA . ASP A 1 139 ? 6.793 17.203 0.779 1 93.94 139 ASP A CA 1
ATOM 1109 C C . ASP A 1 139 ? 7.09 17.672 2.199 1 93.94 139 ASP A C 1
ATOM 1111 O O . ASP A 1 139 ? 7.832 18.641 2.395 1 93.94 139 ASP A O 1
ATOM 1115 N N . ILE A 1 140 ? 6.492 17.016 3.146 1 94.31 140 ILE A N 1
ATOM 1116 C CA . ILE A 1 140 ? 6.719 17.375 4.539 1 94.31 140 ILE A CA 1
ATOM 1117 C C . ILE A 1 140 ? 8.195 17.203 4.887 1 94.31 140 ILE A C 1
ATOM 1119 O O . ILE A 1 140 ? 8.812 18.078 5.48 1 94.31 140 ILE A O 1
ATOM 1123 N N . GLU A 1 141 ? 8.719 16.078 4.566 1 94.31 141 GLU A N 1
ATOM 1124 C CA . GLU A 1 141 ? 10.125 15.812 4.855 1 94.31 141 GLU A CA 1
ATOM 1125 C C . GLU A 1 141 ? 11.023 16.859 4.211 1 94.31 141 GLU A C 1
ATOM 1127 O O . GLU A 1 141 ? 11.945 17.375 4.852 1 94.31 141 GLU A O 1
ATOM 1132 N N . GLY A 1 142 ? 10.773 17.141 2.904 1 92.81 142 GLY A N 1
ATOM 1133 C CA . GLY A 1 142 ? 11.539 18.188 2.242 1 92.81 142 GLY A CA 1
ATOM 1134 C C . GLY A 1 142 ? 11.516 19.516 2.988 1 92.81 142 GLY A C 1
ATOM 1135 O O . GLY A 1 142 ? 12.547 20.172 3.131 1 92.81 142 GLY A O 1
ATOM 1136 N N . HIS A 1 143 ? 10.359 19.859 3.441 1 93.31 143 HIS A N 1
ATOM 1137 C CA . HIS A 1 143 ? 10.18 21.094 4.188 1 93.31 143 HIS A CA 1
ATOM 1138 C C . HIS A 1 143 ? 10.961 21.078 5.5 1 93.31 143 HIS A C 1
ATOM 1140 O O . HIS A 1 143 ? 11.633 22.047 5.848 1 93.31 143 HIS A O 1
ATOM 1146 N N . LEU A 1 144 ? 10.883 19.953 6.203 1 92.31 144 LEU A N 1
ATOM 1147 C CA . LEU A 1 144 ? 11.508 19.828 7.512 1 92.31 144 LEU A CA 1
ATOM 1148 C C . LEU A 1 144 ? 13.031 19.828 7.387 1 92.31 144 LEU A C 1
ATOM 1150 O O . LEU A 1 144 ? 13.727 20.359 8.258 1 92.31 144 LEU A O 1
ATOM 1154 N N . LEU A 1 145 ? 13.5 19.281 6.344 1 91.62 145 LEU A N 1
ATOM 1155 C CA . LEU A 1 145 ? 14.945 19.234 6.137 1 91.62 145 LEU A CA 1
ATOM 1156 C C . LEU A 1 145 ? 15.484 20.594 5.703 1 91.62 145 LEU A C 1
ATOM 1158 O O . LEU A 1 145 ? 16.656 20.891 5.891 1 91.62 145 LEU A O 1
ATOM 1162 N N . GLU A 1 146 ? 14.703 21.391 5.055 1 88.62 146 GLU A N 1
ATOM 1163 C CA . GLU A 1 146 ? 15.109 22.719 4.605 1 88.62 146 GLU A CA 1
ATOM 1164 C C . GLU A 1 146 ? 14.977 23.75 5.73 1 88.62 146 GLU A C 1
ATOM 1166 O O . GLU A 1 146 ? 15.531 24.844 5.645 1 88.62 146 GLU A O 1
ATOM 1171 N N . ASN A 1 147 ? 14.188 23.484 6.723 1 77.81 147 ASN A N 1
ATOM 1172 C CA . ASN A 1 147 ? 13.945 24.422 7.809 1 77.81 147 ASN A CA 1
ATOM 1173 C C . ASN A 1 147 ? 14.289 23.812 9.164 1 77.81 147 ASN A C 1
ATOM 1175 O O . ASN A 1 147 ? 14.539 24.547 10.133 1 77.81 147 ASN A O 1
ATOM 1179 N N . MET B 1 1 ? 14.023 11.734 1.473 1 82.81 1 MET B N 1
ATOM 1180 C CA . MET B 1 1 ? 13.453 10.469 1.905 1 82.81 1 MET B CA 1
ATOM 1181 C C . MET B 1 1 ? 14.531 9.391 2.014 1 82.81 1 MET B C 1
ATOM 1183 O O . MET B 1 1 ? 15.578 9.492 1.364 1 82.81 1 MET B O 1
ATOM 1187 N N . GLY B 1 2 ? 14.281 8.406 2.916 1 89.25 2 GLY B N 1
ATOM 1188 C CA . GLY B 1 2 ? 15.172 7.258 2.943 1 89.25 2 GLY B CA 1
ATOM 1189 C C . GLY B 1 2 ? 15.031 6.367 1.722 1 89.25 2 GLY B C 1
ATOM 1190 O O . GLY B 1 2 ? 14.234 6.656 0.825 1 89.25 2 GLY B O 1
ATOM 1191 N N . LEU B 1 3 ? 15.852 5.387 1.763 1 95.31 3 LEU B N 1
ATOM 1192 C CA . LEU B 1 3 ? 15.906 4.496 0.609 1 95.31 3 LEU B CA 1
ATOM 1193 C C . LEU B 1 3 ? 14.984 3.297 0.806 1 95.31 3 LEU B C 1
ATOM 1195 O O . LEU B 1 3 ? 14.625 2.619 -0.159 1 95.31 3 LEU B O 1
ATOM 1199 N N . LYS B 1 4 ? 14.602 3.062 1.999 1 97.69 4 LYS B N 1
ATOM 1200 C CA . LYS B 1 4 ? 13.844 1.846 2.283 1 97.69 4 LYS B CA 1
ATOM 1201 C C . LYS B 1 4 ? 12.344 2.127 2.336 1 97.69 4 LYS B C 1
ATOM 1203 O O . LYS B 1 4 ? 11.93 3.207 2.758 1 97.69 4 LYS B O 1
ATOM 1208 N N . GLY B 1 5 ? 11.562 1.18 1.916 1 98 5 GLY B N 1
ATOM 1209 C CA . GLY B 1 5 ? 10.117 1.318 1.95 1 98 5 GLY B CA 1
ATOM 1210 C C . GLY B 1 5 ? 9.391 -0.012 1.921 1 98 5 GLY B C 1
ATOM 1211 O O . GLY B 1 5 ? 10 -1.055 1.678 1 98 5 GLY B O 1
ATOM 1212 N N . LYS B 1 6 ? 8.172 0.009 2.311 1 98.5 6 LYS B N 1
ATOM 1213 C CA . LYS B 1 6 ? 7.258 -1.13 2.289 1 98.5 6 LYS B CA 1
ATOM 1214 C C . LYS B 1 6 ? 5.871 -0.714 1.809 1 98.5 6 LYS B C 1
ATOM 1216 O O . LYS B 1 6 ? 5.32 0.286 2.273 1 98.5 6 LYS B O 1
ATOM 1221 N N . LEU B 1 7 ? 5.316 -1.388 0.787 1 98.75 7 LEU B N 1
ATOM 1222 C CA . LEU B 1 7 ? 3.936 -1.237 0.339 1 98.75 7 LEU B CA 1
ATOM 1223 C C . LEU B 1 7 ? 3.141 -2.516 0.586 1 98.75 7 LEU B C 1
ATOM 1225 O O . LEU B 1 7 ? 3.602 -3.611 0.255 1 98.75 7 LEU B O 1
ATOM 1229 N N . ILE B 1 8 ? 1.951 -2.383 1.139 1 98.81 8 ILE B N 1
ATOM 1230 C CA . ILE B 1 8 ? 1.159 -3.555 1.495 1 98.81 8 ILE B CA 1
ATOM 1231 C C . ILE B 1 8 ? -0.27 -3.387 0.986 1 98.81 8 ILE B C 1
ATOM 1233 O O . ILE B 1 8 ? -0.858 -2.311 1.111 1 98.81 8 ILE B O 1
ATOM 1237 N N . ALA B 1 9 ? -0.766 -4.379 0.362 1 98.62 9 ALA B N 1
ATOM 1238 C CA . ALA B 1 9 ? -2.184 -4.484 0.024 1 98.62 9 ALA B CA 1
ATOM 1239 C C . ALA B 1 9 ? -2.807 -5.727 0.65 1 98.62 9 ALA B C 1
ATOM 1241 O O . ALA B 1 9 ? -2.326 -6.844 0.443 1 98.62 9 ALA B O 1
ATOM 1242 N N . SER B 1 10 ? -3.779 -5.586 1.466 1 98.25 10 SER B N 1
ATOM 1243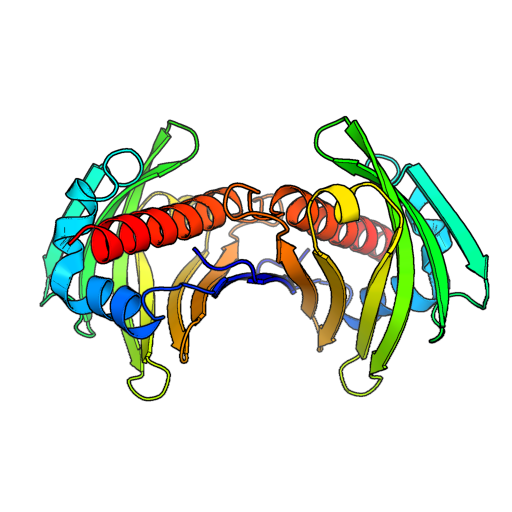 C CA . SER B 1 10 ? -4.574 -6.668 2.039 1 98.25 10 SER B CA 1
ATOM 1244 C C . SER B 1 10 ? -6.02 -6.605 1.557 1 98.25 10 SER B C 1
ATOM 1246 O O . SER B 1 10 ? -6.703 -5.594 1.751 1 98.25 10 SER B O 1
ATOM 1248 N N . LEU B 1 11 ? -6.445 -7.672 0.981 1 97.88 11 LEU B N 1
ATOM 1249 C CA . LEU B 1 11 ? -7.773 -7.691 0.375 1 97.88 11 LEU B CA 1
ATOM 1250 C C . LEU B 1 11 ? -8.602 -8.844 0.925 1 97.88 11 LEU B C 1
ATOM 1252 O O . LEU B 1 11 ? -8.086 -9.945 1.134 1 97.88 11 LEU B O 1
ATOM 1256 N N . GLU B 1 12 ? -9.836 -8.578 1.152 1 97.31 12 GLU B N 1
ATOM 1257 C CA . GLU B 1 12 ? -10.789 -9.648 1.433 1 97.31 12 GLU B CA 1
ATOM 1258 C C . GLU B 1 12 ? -11.188 -10.383 0.157 1 97.31 12 GLU B C 1
ATOM 1260 O O . GLU B 1 12 ? -11.477 -9.758 -0.865 1 97.31 12 GLU B O 1
ATOM 1265 N N . VAL B 1 13 ? -11.141 -11.695 0.236 1 96.06 13 VAL B N 1
ATOM 1266 C CA . VAL B 1 13 ? -11.539 -12.492 -0.918 1 96.06 13 VAL B CA 1
ATOM 1267 C C . VAL B 1 13 ? -12.656 -13.461 -0.52 1 96.06 13 VAL B C 1
ATOM 1269 O O . VAL B 1 13 ? -12.656 -14 0.588 1 96.06 13 VAL B O 1
ATOM 1272 N N . THR B 1 14 ? -13.523 -13.68 -1.377 1 93.06 14 THR B N 1
ATOM 1273 C CA . THR B 1 14 ? -14.703 -14.477 -1.062 1 93.06 14 THR B CA 1
ATOM 1274 C C . THR B 1 14 ? -14.383 -15.969 -1.116 1 93.06 14 THR B C 1
ATOM 1276 O O . THR B 1 14 ? -15.023 -16.766 -0.439 1 93.06 14 THR B O 1
ATOM 1279 N N . CYS B 1 15 ? -13.43 -16.359 -1.895 1 93.56 15 CYS B N 1
ATOM 1280 C CA . CYS B 1 15 ? -13.078 -17.766 -2.047 1 93.56 15 CYS B CA 1
ATOM 1281 C C . CYS B 1 15 ? -12.172 -18.234 -0.912 1 93.56 15 CYS B C 1
ATOM 1283 O O . CYS B 1 15 ? -11.758 -19.391 -0.877 1 93.56 15 CYS B O 1
ATOM 1285 N N . GLY B 1 16 ? -11.844 -17.391 0.03 1 94 16 GLY B N 1
ATOM 1286 C CA . GLY B 1 16 ? -10.922 -17.719 1.106 1 94 16 GLY B CA 1
ATOM 1287 C C . GLY B 1 16 ? -9.477 -17.422 0.769 1 94 16 GLY B C 1
ATOM 1288 O O . GLY B 1 16 ? -8.992 -17.797 -0.303 1 94 16 GLY B O 1
ATOM 1289 N N . GLY B 1 17 ? -8.844 -16.719 1.684 1 94 17 GLY B N 1
ATOM 1290 C CA . GLY B 1 17 ? -7.453 -16.344 1.468 1 94 17 GLY B CA 1
ATOM 1291 C C . GLY B 1 17 ? -6.543 -17.547 1.242 1 94 17 GLY B C 1
ATOM 1292 O O . GLY B 1 17 ? -5.621 -17.484 0.428 1 94 17 GLY B O 1
ATOM 1293 N N . HIS B 1 18 ? -6.84 -18.641 1.887 1 92.62 18 HIS B N 1
ATOM 1294 C CA . HIS B 1 18 ? -6.02 -19.844 1.784 1 92.62 18 HIS B CA 1
ATOM 1295 C C . HIS B 1 18 ? -6.051 -20.406 0.369 1 92.62 18 HIS B C 1
ATOM 1297 O O . HIS B 1 18 ? -5.043 -20.922 -0.117 1 92.62 18 HIS B O 1
ATOM 1303 N N . SER B 1 19 ? -7.188 -20.297 -0.262 1 92.81 19 SER B N 1
ATOM 1304 C CA . SER B 1 19 ? -7.309 -20.828 -1.613 1 92.81 19 SER B CA 1
ATOM 1305 C C . SER B 1 19 ? -6.414 -20.078 -2.59 1 92.81 19 SER B C 1
ATOM 1307 O O . SER B 1 19 ? -5.773 -20.688 -3.449 1 92.81 19 SER B O 1
ATOM 1309 N N . VAL B 1 20 ? -6.348 -18.781 -2.398 1 92.56 20 VAL B N 1
ATOM 1310 C CA . VAL B 1 20 ? -5.5 -17.969 -3.256 1 92.56 20 VAL B CA 1
ATOM 1311 C C . VAL B 1 20 ? -4.031 -18.266 -2.979 1 92.56 20 VAL B C 1
ATOM 1313 O O . VAL B 1 20 ? -3.242 -18.453 -3.906 1 92.56 20 VAL B O 1
ATOM 1316 N N . HIS B 1 21 ? -3.783 -18.312 -1.729 1 92.25 21 HIS B N 1
ATOM 1317 C CA . HIS B 1 21 ? -2.414 -18.609 -1.33 1 92.25 21 HIS B CA 1
ATOM 1318 C C . HIS B 1 21 ? -1.974 -19.969 -1.876 1 92.25 21 HIS B C 1
ATOM 1320 O O . HIS B 1 21 ? -0.854 -20.109 -2.373 1 92.25 21 HIS B O 1
ATOM 1326 N N . ASP B 1 22 ? -2.801 -20.922 -1.846 1 89.25 22 ASP B N 1
ATOM 1327 C CA . ASP B 1 22 ? -2.5 -22.266 -2.34 1 89.25 22 ASP B CA 1
ATOM 1328 C C . ASP B 1 22 ? -2.221 -22.25 -3.842 1 89.25 22 ASP B C 1
ATOM 1330 O O . ASP B 1 22 ? -1.404 -23.031 -4.336 1 89.25 22 ASP B O 1
ATOM 1334 N N . PHE B 1 23 ? -2.898 -21.391 -4.457 1 88.06 23 PHE B N 1
ATOM 1335 C CA . PHE B 1 23 ? -2.684 -21.25 -5.895 1 88.06 23 PHE B CA 1
ATOM 1336 C C . PHE B 1 23 ? -1.225 -20.938 -6.195 1 88.06 23 PHE B C 1
ATOM 1338 O O . PHE B 1 23 ? -0.628 -21.516 -7.098 1 88.06 23 PHE B O 1
ATOM 1345 N N . PHE B 1 24 ? -0.58 -20.094 -5.41 1 84.88 24 PHE B N 1
ATOM 1346 C CA . PHE B 1 24 ? 0.808 -19.688 -5.609 1 84.88 24 PHE B CA 1
ATOM 1347 C C . PHE B 1 24 ? 1.756 -20.828 -5.25 1 84.88 24 PHE B C 1
ATOM 1349 O O . PHE B 1 24 ? 2.879 -20.891 -5.754 1 84.88 24 PHE B O 1
ATOM 1356 N N . HIS B 1 25 ? 1.327 -21.656 -4.531 1 80.44 25 HIS B N 1
ATOM 1357 C CA . HIS B 1 25 ? 2.156 -22.766 -4.082 1 80.44 25 HIS B CA 1
ATOM 1358 C C . HIS B 1 25 ? 2.162 -23.891 -5.102 1 80.44 25 HIS B C 1
ATOM 1360 O O . HIS B 1 25 ? 3.201 -24.516 -5.34 1 80.44 25 HIS B O 1
ATOM 1366 N N . THR B 1 26 ? 1.037 -24.078 -5.672 1 81.56 26 THR B N 1
ATOM 1367 C CA . THR B 1 26 ? 0.926 -25.328 -6.426 1 81.56 26 THR B CA 1
ATOM 1368 C C . THR B 1 26 ? 0.669 -25.031 -7.902 1 81.56 26 THR B C 1
ATOM 1370 O O . THR B 1 26 ? 1.014 -25.844 -8.766 1 81.56 26 THR B O 1
ATOM 1373 N N . ASN B 1 27 ? 0.103 -23.906 -8.156 1 81.25 27 ASN B N 1
ATOM 1374 C CA . ASN B 1 27 ? -0.38 -23.688 -9.516 1 81.25 27 ASN B CA 1
ATOM 1375 C C . ASN B 1 27 ? 0.167 -22.391 -10.102 1 81.25 27 ASN B C 1
ATOM 1377 O O . ASN B 1 27 ? -0.453 -21.797 -10.984 1 81.25 27 ASN B O 1
ATOM 1381 N N . THR B 1 28 ? 1.268 -22 -9.641 1 81.44 28 THR B N 1
ATOM 1382 C CA . THR B 1 28 ? 1.821 -20.719 -10.086 1 81.44 28 THR B CA 1
ATOM 1383 C C . THR B 1 28 ? 2.031 -20.719 -11.602 1 81.44 28 THR B C 1
ATOM 1385 O O . THR B 1 28 ? 1.846 -19.703 -12.258 1 81.44 28 THR B O 1
ATOM 1388 N N . HIS B 1 29 ? 2.344 -21.891 -12.156 1 79.62 29 HIS B N 1
ATOM 1389 C CA . HIS B 1 29 ? 2.588 -22.016 -13.594 1 79.62 29 HIS B CA 1
ATOM 1390 C C . HIS B 1 29 ? 1.311 -21.781 -14.391 1 79.62 29 HIS B C 1
ATOM 1392 O O . HIS B 1 29 ? 1.368 -21.484 -15.586 1 79.62 29 HIS B O 1
ATOM 1398 N N . HIS B 1 30 ? 0.197 -21.844 -13.742 1 84.94 30 HIS B N 1
ATOM 1399 C CA . HIS B 1 30 ? -1.083 -21.609 -14.398 1 84.94 30 HIS B CA 1
ATOM 1400 C C . HIS B 1 30 ? -1.455 -20.141 -14.383 1 84.94 30 HIS B C 1
ATOM 1402 O O . HIS B 1 30 ? -2.443 -19.734 -15.008 1 84.94 30 HIS B O 1
ATOM 1408 N N . LEU B 1 31 ? -0.715 -19.328 -13.727 1 87.94 31 LEU B N 1
ATOM 1409 C CA . LEU B 1 31 ? -1.017 -17.906 -13.633 1 87.94 31 LEU B CA 1
ATOM 1410 C C . LEU B 1 31 ? -1.022 -17.266 -15.016 1 87.94 31 LEU B C 1
ATOM 1412 O O . LEU B 1 31 ? -1.787 -16.328 -15.266 1 87.94 31 LEU B O 1
ATOM 1416 N N . THR B 1 32 ? -0.161 -17.734 -15.883 1 88.12 32 THR B N 1
ATOM 1417 C CA . THR B 1 32 ? -0.072 -17.188 -17.234 1 88.12 32 THR B CA 1
ATOM 1418 C C . THR B 1 32 ? -1.386 -17.375 -17.984 1 88.12 32 THR B C 1
ATOM 1420 O O . THR B 1 32 ? -1.739 -16.562 -18.844 1 88.12 32 THR B O 1
ATOM 1423 N N . ASN B 1 33 ? -2.133 -18.406 -17.594 1 89.44 33 ASN B N 1
ATOM 1424 C CA . ASN B 1 33 ? -3.43 -18.672 -18.203 1 89.44 33 ASN B CA 1
ATOM 1425 C C . ASN B 1 33 ? -4.539 -17.844 -17.562 1 89.44 33 ASN B C 1
ATOM 1427 O O . ASN B 1 33 ? -5.449 -17.375 -18.25 1 89.44 33 ASN B O 1
ATOM 1431 N N . ILE B 1 34 ? -4.43 -17.641 -16.328 1 90.69 34 ILE B N 1
ATOM 1432 C CA . ILE B 1 34 ? -5.484 -17 -15.547 1 90.69 34 ILE B CA 1
ATOM 1433 C C . ILE B 1 34 ? -5.363 -15.477 -15.672 1 90.69 34 ILE B C 1
ATOM 1435 O O . ILE B 1 34 ? -6.367 -14.766 -15.617 1 90.69 34 ILE B O 1
ATOM 1439 N N . SER B 1 35 ? -4.176 -15.039 -15.836 1 91.62 35 SER B N 1
ATOM 1440 C CA . SER B 1 35 ? -3.91 -13.609 -15.93 1 91.62 35 SER B CA 1
ATOM 1441 C C . SER B 1 35 ? -3 -13.289 -17.109 1 91.62 35 SER B C 1
A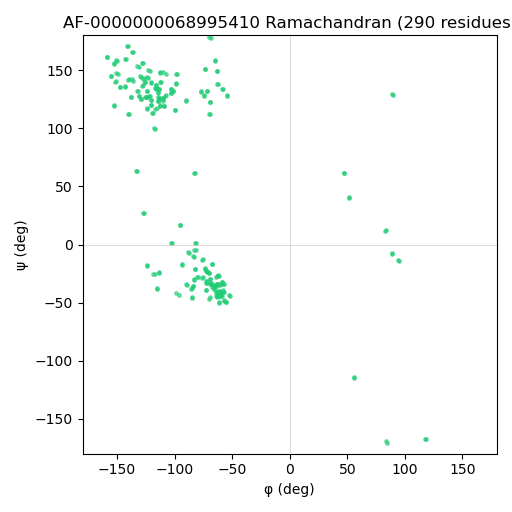TOM 1443 O O . SER B 1 35 ? -1.954 -12.656 -16.938 1 91.62 35 SER B O 1
ATOM 1445 N N . PRO B 1 36 ? -3.441 -13.547 -18.312 1 88.75 36 PRO B N 1
ATOM 1446 C CA . PRO B 1 36 ? -2.562 -13.406 -19.469 1 88.75 36 PRO B CA 1
ATOM 1447 C C . PRO B 1 36 ? -2.221 -11.945 -19.781 1 88.75 36 PRO B C 1
ATOM 1449 O O . PRO B 1 36 ? -1.202 -11.672 -20.406 1 88.75 36 PRO B O 1
ATOM 1452 N N . SER B 1 37 ? -3.055 -11.062 -19.375 1 88.69 37 SER B N 1
ATOM 1453 C CA . SER B 1 37 ? -2.795 -9.648 -19.625 1 88.69 37 SER B CA 1
ATOM 1454 C C . SER B 1 37 ? -1.722 -9.102 -18.688 1 88.69 37 SER B C 1
ATOM 1456 O O . SER B 1 37 ? -1.171 -8.023 -18.922 1 88.69 37 SER B O 1
ATOM 1458 N N . ARG B 1 38 ? -1.38 -9.867 -17.641 1 89.5 38 ARG B N 1
ATOM 1459 C CA . ARG B 1 38 ? -0.454 -9.367 -16.641 1 89.5 38 ARG B CA 1
ATOM 1460 C C . ARG B 1 38 ? 0.831 -10.188 -16.625 1 89.5 38 ARG B C 1
ATOM 1462 O O . ARG B 1 38 ? 1.921 -9.641 -16.438 1 89.5 38 ARG B O 1
ATOM 1469 N N . LEU B 1 39 ? 0.658 -11.406 -16.797 1 91.5 39 LEU B N 1
ATOM 1470 C CA . LEU B 1 39 ? 1.805 -12.305 -16.75 1 91.5 39 LEU B CA 1
ATOM 1471 C C . LEU B 1 39 ? 2.041 -12.961 -18.109 1 91.5 39 LEU B C 1
ATOM 1473 O O . LEU B 1 39 ? 1.204 -13.734 -18.578 1 91.5 39 LEU B O 1
ATOM 1477 N N . LYS B 1 40 ? 3.131 -12.672 -18.625 1 89.25 40 LYS B N 1
ATOM 1478 C CA . LYS B 1 40 ? 3.475 -13.188 -19.953 1 89.25 40 LYS B CA 1
ATOM 1479 C C . LYS B 1 40 ? 4.074 -14.586 -19.859 1 89.25 40 LYS B C 1
ATOM 1481 O O . LYS B 1 40 ? 3.768 -15.453 -20.672 1 89.25 40 LYS B O 1
ATOM 1486 N N . HIS B 1 41 ? 4.953 -14.703 -18.953 1 91.19 41 HIS B N 1
ATOM 1487 C CA . HIS B 1 41 ? 5.676 -15.969 -18.875 1 91.19 41 HIS B CA 1
ATOM 1488 C C . HIS B 1 41 ? 6.133 -16.266 -17.453 1 91.19 41 HIS B C 1
ATOM 1490 O O . HIS B 1 41 ? 6.504 -15.344 -16.719 1 91.19 41 HIS B O 1
ATOM 1496 N N . PHE B 1 42 ? 6.023 -17.578 -17.078 1 91.25 42 PHE B N 1
ATOM 1497 C CA . PHE B 1 42 ? 6.52 -18.109 -15.812 1 91.25 42 PHE B CA 1
ATOM 1498 C C . PHE B 1 42 ? 7.352 -19.359 -16.047 1 91.25 42 PHE B C 1
ATOM 1500 O O . PHE B 1 42 ? 6.941 -20.266 -16.781 1 91.25 42 PHE B O 1
ATOM 1507 N N . GLU B 1 43 ? 8.578 -19.344 -15.477 1 90.94 43 GLU B N 1
ATOM 1508 C CA . GLU B 1 43 ? 9.453 -20.5 -15.688 1 90.94 43 GLU B CA 1
ATOM 1509 C C . GLU B 1 43 ? 10.258 -20.812 -14.43 1 90.94 43 GLU B C 1
ATOM 1511 O O . GLU B 1 43 ? 10.805 -19.922 -13.789 1 90.94 43 GLU B O 1
ATOM 1516 N N . ILE B 1 44 ? 10.344 -22.078 -14.102 1 89.69 44 ILE B N 1
ATOM 1517 C CA . ILE B 1 44 ? 11.188 -22.562 -13.008 1 89.69 44 ILE B CA 1
ATOM 1518 C C . ILE B 1 44 ? 12.578 -22.891 -13.539 1 89.69 44 ILE B C 1
ATOM 1520 O O . ILE B 1 44 ? 12.719 -23.688 -14.469 1 89.69 44 ILE B O 1
ATOM 1524 N N . HIS B 1 45 ? 13.523 -22.328 -13 1 92.06 45 HIS B N 1
ATOM 1525 C CA . HIS B 1 45 ? 14.891 -22.578 -13.445 1 92.06 45 HIS B CA 1
ATOM 1526 C C . HIS B 1 45 ? 15.586 -23.594 -12.555 1 92.06 45 HIS B C 1
ATOM 1528 O O . HIS B 1 45 ? 16.359 -24.422 -13.047 1 92.06 45 HIS B O 1
ATOM 1534 N N . GLU B 1 46 ? 15.352 -23.438 -11.328 1 90.81 46 GLU B N 1
ATOM 1535 C CA . GLU B 1 46 ? 15.938 -24.344 -10.344 1 90.81 46 GLU B CA 1
ATOM 1536 C C . GLU B 1 46 ? 14.945 -24.672 -9.234 1 90.81 46 GLU B C 1
ATOM 1538 O O . GLU B 1 46 ? 14.172 -23.812 -8.812 1 90.81 46 GLU B O 1
ATOM 1543 N N . GLY B 1 47 ? 14.977 -25.922 -8.812 1 89.06 47 GLY B N 1
ATOM 1544 C CA . GLY B 1 47 ? 14.141 -26.328 -7.688 1 89.06 47 GLY B CA 1
ATOM 1545 C C . GLY B 1 47 ? 12.727 -26.688 -8.094 1 89.06 47 GLY B C 1
ATOM 1546 O O . GLY B 1 47 ? 12.469 -27 -9.258 1 89.06 47 GLY B O 1
ATOM 1547 N N . GLU B 1 48 ? 11.922 -26.859 -7.023 1 86 48 GLU B N 1
ATOM 1548 C CA . GLU B 1 48 ? 10.508 -27.188 -7.199 1 86 48 GLU B CA 1
ATOM 1549 C C . GLU B 1 48 ? 9.617 -26 -6.871 1 86 48 GLU B C 1
ATOM 1551 O O . GLU B 1 48 ? 9.945 -25.188 -6.004 1 86 48 GLU B O 1
ATOM 1556 N N . ILE B 1 49 ? 8.57 -25.922 -7.543 1 76.75 49 ILE B N 1
ATOM 1557 C CA . ILE B 1 49 ? 7.613 -24.844 -7.348 1 76.75 49 ILE B CA 1
ATOM 1558 C C . ILE B 1 49 ? 7.203 -24.781 -5.875 1 76.75 49 ILE B C 1
ATOM 1560 O O . ILE B 1 49 ? 6.891 -25.812 -5.266 1 76.75 49 ILE B O 1
ATOM 1564 N N . GLY B 1 50 ? 7.277 -23.672 -5.301 1 79.75 50 GLY B N 1
ATOM 1565 C CA . GLY B 1 50 ? 6.742 -23.453 -3.969 1 79.75 50 GLY B CA 1
ATOM 1566 C C . GLY B 1 50 ? 7.676 -23.891 -2.861 1 79.75 50 GLY B C 1
ATOM 1567 O O . GLY B 1 50 ? 7.277 -23.984 -1.7 1 79.75 50 GLY B O 1
ATOM 1568 N N . LYS B 1 51 ? 8.891 -24.172 -3.191 1 87.62 51 LYS B N 1
ATOM 1569 C CA . LYS B 1 51 ? 9.852 -24.609 -2.184 1 87.62 51 LYS B CA 1
ATOM 1570 C C . LYS B 1 51 ? 10.945 -23.562 -1.972 1 87.62 51 LYS B C 1
ATOM 1572 O O . LYS B 1 51 ? 11.328 -22.859 -2.91 1 87.62 51 LYS B O 1
ATOM 1577 N N . ILE B 1 52 ? 11.383 -23.562 -0.72 1 94.38 52 ILE B N 1
ATOM 1578 C CA . ILE B 1 52 ? 12.461 -22.641 -0.382 1 94.38 52 ILE B CA 1
ATOM 1579 C C . ILE B 1 52 ? 13.672 -22.922 -1.263 1 94.38 52 ILE B C 1
ATOM 1581 O O . ILE B 1 52 ? 14.023 -24.094 -1.49 1 94.38 52 ILE B O 1
ATOM 1585 N N . GLY B 1 53 ? 14.266 -21.922 -1.813 1 95.12 53 GLY B N 1
ATOM 1586 C CA . GLY B 1 53 ? 15.469 -22.047 -2.627 1 95.12 53 GLY B CA 1
ATOM 1587 C C . GLY B 1 53 ? 15.172 -22.141 -4.113 1 95.12 53 GLY B C 1
ATOM 1588 O O . GLY B 1 53 ? 16.078 -22.031 -4.941 1 95.12 53 GLY B O 1
ATOM 1589 N N . SER B 1 54 ? 13.875 -22.406 -4.504 1 93.81 54 SER B N 1
ATOM 1590 C CA . SER B 1 54 ? 13.508 -22.469 -5.914 1 93.81 54 SER B CA 1
ATOM 1591 C C . SER B 1 54 ? 13.734 -21.125 -6.602 1 93.81 54 SER B C 1
ATOM 1593 O O . SER B 1 54 ? 13.438 -20.078 -6.031 1 93.81 54 SER B O 1
ATOM 1595 N N . ILE B 1 55 ? 14.258 -21.219 -7.789 1 96.06 55 ILE B N 1
ATOM 1596 C CA . ILE B 1 55 ? 14.516 -20.031 -8.594 1 96.06 55 ILE B CA 1
ATOM 1597 C C . ILE B 1 55 ? 13.555 -20 -9.781 1 96.06 55 ILE B C 1
ATOM 1599 O O . ILE B 1 55 ? 13.484 -20.953 -10.562 1 96.06 55 ILE B O 1
ATOM 1603 N N . VAL B 1 56 ? 12.852 -18.891 -9.867 1 93.38 56 VAL B N 1
ATOM 1604 C CA . VAL B 1 56 ? 11.852 -18.781 -10.922 1 93.38 56 VAL B CA 1
ATOM 1605 C C . VAL B 1 56 ? 12.008 -17.438 -11.633 1 93.38 56 VAL B C 1
ATOM 1607 O O . VAL B 1 56 ? 12.523 -16.484 -11.062 1 93.38 56 VAL B O 1
ATOM 1610 N N . SER B 1 57 ? 11.578 -17.438 -12.898 1 94.69 57 SER B N 1
ATOM 1611 C CA . SER B 1 57 ? 11.547 -16.203 -13.664 1 94.69 57 SER B CA 1
ATOM 1612 C C . SER B 1 57 ? 10.117 -15.773 -13.977 1 94.69 57 SER B C 1
ATOM 1614 O O . SER B 1 57 ? 9.258 -16.609 -14.258 1 94.69 57 SER B O 1
ATOM 1616 N N . TRP B 1 58 ? 9.883 -14.508 -13.891 1 93.94 58 TRP B N 1
ATOM 1617 C CA . TRP B 1 58 ? 8.602 -13.883 -14.188 1 93.94 58 TRP B CA 1
ATOM 1618 C C . TRP B 1 58 ? 8.75 -12.859 -15.305 1 93.94 58 TRP B C 1
ATOM 1620 O O . TRP B 1 58 ? 9.602 -11.969 -15.234 1 93.94 58 TRP B O 1
ATOM 1630 N N . LYS B 1 59 ? 8.016 -12.984 -16.328 1 94.75 59 LYS B N 1
ATOM 1631 C CA . LYS B 1 59 ? 7.832 -11.938 -17.328 1 94.75 59 LYS B CA 1
ATOM 1632 C C . LYS B 1 59 ? 6.426 -11.344 -17.25 1 94.75 59 LYS B C 1
ATOM 1634 O O . LYS B 1 59 ? 5.438 -12.055 -17.438 1 94.75 59 LYS B O 1
ATOM 1639 N N . TYR B 1 60 ? 6.367 -10.07 -16.984 1 93.69 60 TYR B N 1
ATOM 1640 C CA . TYR B 1 60 ? 5.066 -9.469 -16.703 1 93.69 60 TYR B CA 1
ATOM 1641 C C . TYR B 1 60 ? 4.961 -8.086 -17.328 1 93.69 60 TYR B C 1
ATOM 1643 O O . TYR B 1 60 ? 5.941 -7.566 -17.875 1 93.69 60 TYR B O 1
ATOM 1651 N N . TYR B 1 61 ? 3.779 -7.555 -17.281 1 90.38 61 TYR B N 1
ATOM 1652 C CA . TYR B 1 61 ? 3.535 -6.246 -17.875 1 90.38 61 TYR B CA 1
ATOM 1653 C C . TYR B 1 61 ? 3.271 -5.199 -16.797 1 90.38 61 TYR B C 1
ATOM 1655 O O . TYR B 1 61 ? 2.498 -5.438 -15.867 1 90.38 61 TYR B O 1
ATOM 1663 N N . GLU B 1 62 ? 4.027 -4.18 -16.891 1 84.81 62 GLU B N 1
ATOM 1664 C CA . GLU B 1 62 ? 3.777 -2.994 -16.078 1 84.81 62 GLU B CA 1
ATOM 1665 C C . GLU B 1 62 ? 3.494 -1.774 -16.938 1 84.81 62 GLU B C 1
ATOM 1667 O O . GLU B 1 62 ? 4.387 -1.278 -17.641 1 84.81 62 GLU B O 1
ATOM 1672 N N . ASP B 1 63 ? 2.301 -1.288 -16.875 1 79.62 63 ASP B N 1
ATOM 1673 C CA . ASP B 1 63 ? 1.886 -0.149 -17.688 1 79.62 63 ASP B CA 1
ATOM 1674 C C . ASP B 1 63 ? 2.213 -0.377 -19.172 1 79.62 63 ASP B C 1
ATOM 1676 O O . ASP B 1 63 ? 2.814 0.482 -19.812 1 79.62 63 ASP B O 1
ATOM 1680 N N . GLY B 1 64 ? 2.051 -1.521 -19.703 1 79.69 64 GLY B N 1
ATOM 1681 C CA . GLY B 1 64 ? 2.199 -1.851 -21.109 1 79.69 64 GLY B CA 1
ATOM 1682 C C . GLY B 1 64 ? 3.611 -2.254 -21.484 1 79.69 64 GLY B C 1
ATOM 1683 O O . GLY B 1 64 ? 3.869 -2.65 -22.625 1 79.69 64 GLY B O 1
ATOM 1684 N N . LYS B 1 65 ? 4.539 -2.123 -20.562 1 89.75 65 LYS B N 1
ATOM 1685 C CA . LYS B 1 65 ? 5.926 -2.496 -20.844 1 89.75 65 LYS B CA 1
ATOM 1686 C C . LYS B 1 65 ? 6.238 -3.885 -20.297 1 89.75 65 LYS B C 1
ATOM 1688 O O . LYS B 1 65 ? 5.855 -4.215 -19.172 1 89.75 65 LYS B O 1
ATOM 1693 N N . GLU B 1 66 ? 6.961 -4.633 -21.062 1 92.69 66 GLU B N 1
ATOM 1694 C CA . GLU B 1 66 ? 7.395 -5.957 -20.625 1 92.69 66 GLU B CA 1
ATOM 1695 C C . GLU B 1 66 ? 8.516 -5.859 -19.594 1 92.69 66 GLU B C 1
ATOM 1697 O O . GLU B 1 66 ? 9.508 -5.156 -19.812 1 92.69 66 GLU B O 1
ATOM 1702 N N . MET B 1 67 ? 8.336 -6.543 -18.5 1 95.06 67 MET B N 1
ATOM 1703 C CA . MET B 1 67 ? 9.312 -6.574 -17.422 1 95.06 67 MET B CA 1
ATOM 1704 C C . MET B 1 67 ? 9.742 -8 -17.109 1 95.06 67 MET B C 1
ATOM 1706 O O . MET B 1 67 ? 9 -8.945 -17.391 1 95.06 67 MET B O 1
ATOM 1710 N N . PHE B 1 68 ? 10.938 -8.039 -16.672 1 95.81 68 PHE B N 1
ATOM 1711 C CA . PHE B 1 68 ? 11.5 -9.336 -16.328 1 95.81 68 PHE B CA 1
ATOM 1712 C C . PHE B 1 68 ? 12.094 -9.305 -14.922 1 95.81 68 PHE B C 1
ATOM 1714 O O . PHE B 1 68 ? 12.742 -8.328 -14.539 1 95.81 68 PHE B O 1
ATOM 1721 N N . VAL B 1 69 ? 11.805 -10.438 -14.117 1 96.44 69 VAL B N 1
ATOM 1722 C CA . VAL B 1 69 ? 12.461 -10.586 -12.82 1 96.44 69 VAL B CA 1
ATOM 1723 C C . VAL B 1 69 ? 12.68 -12.07 -12.516 1 96.44 69 VAL B C 1
ATOM 1725 O O . VAL B 1 69 ? 11.82 -12.898 -12.805 1 96.44 69 VAL B O 1
ATOM 1728 N N . LYS B 1 70 ? 13.867 -12.367 -12.039 1 96.75 70 LYS B N 1
ATOM 1729 C CA . LYS B 1 70 ? 14.18 -13.68 -11.484 1 96.75 70 LYS B CA 1
ATOM 1730 C C . LYS B 1 70 ? 14.195 -13.641 -9.953 1 96.75 70 LYS B C 1
ATOM 1732 O O . LYS B 1 70 ? 14.789 -12.742 -9.359 1 96.75 70 LYS B O 1
ATOM 1737 N N . THR B 1 71 ? 13.461 -14.617 -9.352 1 96.62 71 THR B N 1
ATOM 1738 C CA . THR B 1 71 ? 13.344 -14.578 -7.902 1 96.62 71 THR B CA 1
ATOM 1739 C C . THR B 1 71 ? 13.734 -15.922 -7.289 1 96.62 71 THR B C 1
ATOM 1741 O O . THR B 1 71 ? 13.766 -16.938 -7.98 1 96.62 71 THR B O 1
ATOM 1744 N N . VAL B 1 72 ? 14.117 -15.867 -6.059 1 97.12 72 VAL B N 1
ATOM 1745 C CA . VAL B 1 72 ? 14.328 -17.062 -5.25 1 97.12 72 VAL B CA 1
ATOM 1746 C C . VAL B 1 72 ? 13.352 -17.062 -4.07 1 97.12 72 VAL B C 1
ATOM 1748 O O . VAL B 1 72 ? 13.109 -16.016 -3.465 1 97.12 72 VAL B O 1
ATOM 1751 N N . ILE B 1 73 ? 12.727 -18.172 -3.793 1 95.62 73 ILE B N 1
ATOM 1752 C CA . ILE B 1 73 ? 11.93 -18.266 -2.576 1 95.62 73 ILE B CA 1
ATOM 1753 C C . ILE B 1 73 ? 12.844 -18.281 -1.357 1 95.62 73 ILE B C 1
ATOM 1755 O O . ILE B 1 73 ? 13.578 -19.25 -1.144 1 95.62 73 ILE B O 1
ATOM 1759 N N . GL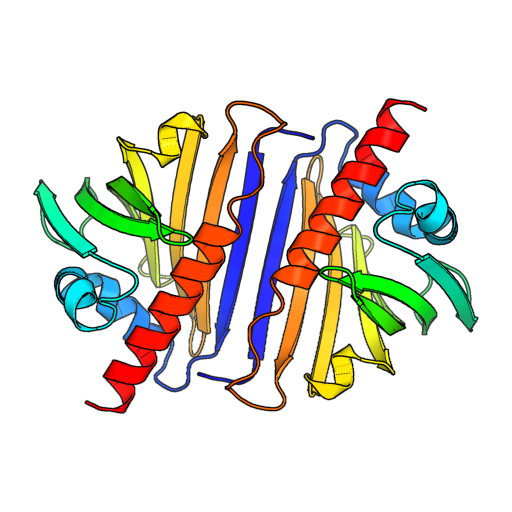U B 1 74 ? 12.773 -17.297 -0.644 1 96.75 74 GLU B N 1
ATOM 1760 C CA . GLU B 1 74 ? 13.672 -17.125 0.494 1 96.75 74 GLU B CA 1
ATOM 1761 C C . GLU B 1 74 ? 13.086 -17.734 1.761 1 96.75 74 GLU B C 1
ATOM 1763 O O . GLU B 1 74 ? 13.82 -18.234 2.611 1 96.75 74 GLU B O 1
ATOM 1768 N N . ALA B 1 75 ? 11.828 -17.688 1.931 1 96.5 75 ALA B N 1
ATOM 1769 C CA . ALA B 1 75 ? 11.211 -18.156 3.168 1 96.5 75 ALA B CA 1
ATOM 1770 C C . ALA B 1 75 ? 9.758 -18.578 2.936 1 96.5 75 ALA B C 1
ATOM 1772 O O . ALA B 1 75 ? 9.07 -18 2.086 1 96.5 75 ALA B O 1
ATOM 1773 N N . ILE B 1 76 ? 9.367 -19.547 3.617 1 94 76 ILE B N 1
ATOM 1774 C CA . ILE B 1 76 ? 7.984 -20 3.723 1 94 76 ILE B CA 1
ATOM 1775 C C . ILE B 1 76 ? 7.605 -20.156 5.195 1 94 76 ILE B C 1
ATOM 1777 O O . ILE B 1 76 ? 8.328 -20.797 5.961 1 94 76 ILE B O 1
ATOM 1781 N N . ASP B 1 77 ? 6.562 -19.516 5.562 1 94.69 77 ASP B N 1
ATOM 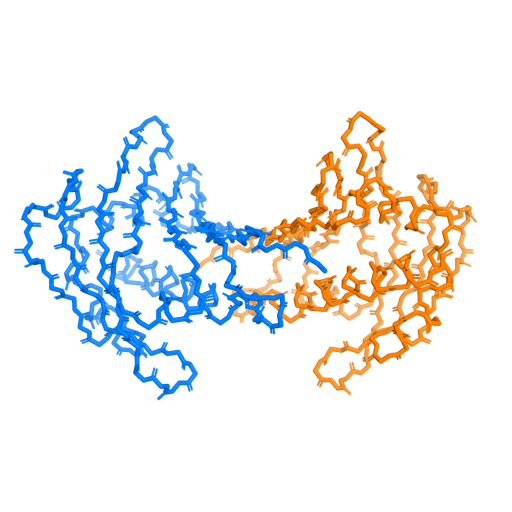1782 C CA . ASP B 1 77 ? 6.066 -19.625 6.93 1 94.69 77 ASP B CA 1
ATOM 1783 C C . ASP B 1 77 ? 4.668 -20.234 6.961 1 94.69 77 ASP B C 1
ATOM 1785 O O . ASP B 1 77 ? 3.676 -19.547 6.711 1 94.69 77 ASP B O 1
ATOM 1789 N N . PRO B 1 78 ? 4.562 -21.5 7.258 1 89.38 78 PRO B N 1
ATOM 1790 C CA . PRO B 1 78 ? 3.26 -22.172 7.242 1 89.38 78 PRO B CA 1
ATOM 1791 C C . PRO B 1 78 ? 2.299 -21.609 8.289 1 89.38 78 PRO B C 1
ATOM 1793 O O . PRO B 1 78 ? 1.08 -21.672 8.109 1 89.38 78 PRO B O 1
ATOM 1796 N N . GLN B 1 79 ? 2.814 -21.062 9.398 1 91.69 79 GLN B N 1
ATOM 1797 C CA . GLN B 1 79 ? 1.952 -20.516 10.438 1 91.69 79 GLN B CA 1
ATOM 1798 C C . GLN B 1 79 ? 1.231 -19.25 9.938 1 91.69 79 GLN B C 1
ATOM 1800 O O . GLN B 1 79 ? 0.07 -19.031 10.281 1 91.69 79 GLN B O 1
ATOM 1805 N N . LYS B 1 80 ? 1.854 -18.469 9.094 1 91.12 80 LYS B N 1
ATOM 1806 C CA . LYS B 1 80 ? 1.275 -17.25 8.547 1 91.12 80 LYS B CA 1
ATOM 1807 C C . LYS B 1 80 ? 0.801 -17.453 7.109 1 91.12 80 LYS B C 1
ATOM 1809 O O . LYS B 1 80 ? 0.333 -16.516 6.461 1 91.12 80 LYS B O 1
ATOM 1814 N N . ASN B 1 81 ? 0.983 -18.656 6.68 1 93.56 81 ASN B N 1
ATOM 1815 C CA . ASN B 1 81 ? 0.718 -18.938 5.27 1 93.56 81 ASN B CA 1
ATOM 1816 C C . ASN B 1 81 ? 1.367 -17.891 4.363 1 93.56 81 ASN B C 1
ATOM 1818 O O . ASN B 1 81 ? 0.68 -17.219 3.59 1 93.56 81 ASN B O 1
ATOM 1822 N N . SER B 1 82 ? 2.635 -17.859 4.465 1 96.06 82 SER B N 1
ATOM 1823 C CA . SER B 1 82 ? 3.334 -16.797 3.74 1 96.06 82 SER B CA 1
ATOM 1824 C C . SER B 1 82 ? 4.477 -17.375 2.904 1 96.06 82 SER B C 1
ATOM 1826 O O . SER B 1 82 ? 5.074 -18.391 3.27 1 96.06 82 SER B O 1
ATOM 1828 N N . ILE B 1 83 ? 4.691 -16.781 1.747 1 95 83 ILE B N 1
ATOM 1829 C CA . ILE B 1 83 ? 5.82 -17.047 0.864 1 95 83 ILE B CA 1
ATOM 1830 C C . ILE B 1 83 ? 6.566 -15.742 0.582 1 95 83 ILE B C 1
ATOM 1832 O O . ILE B 1 83 ? 5.949 -14.711 0.312 1 95 83 ILE B O 1
ATOM 1836 N N . THR B 1 84 ? 7.867 -15.742 0.708 1 97.12 84 THR B N 1
ATOM 1837 C CA . THR B 1 84 ? 8.703 -14.586 0.411 1 97.12 84 THR B CA 1
ATOM 1838 C C . THR B 1 84 ? 9.586 -14.852 -0.803 1 97.12 84 THR B C 1
ATOM 1840 O O . THR B 1 84 ? 10.383 -15.797 -0.804 1 97.12 84 THR B O 1
ATOM 1843 N N . TRP B 1 85 ? 9.43 -14.07 -1.853 1 96.62 85 TRP B N 1
ATOM 1844 C CA . TRP B 1 85 ? 10.312 -14.094 -3.016 1 96.62 85 TRP B CA 1
ATOM 1845 C C . TRP B 1 85 ? 11.305 -12.938 -2.967 1 96.62 85 TRP B C 1
ATOM 1847 O O . TRP B 1 85 ? 10.922 -11.789 -2.709 1 96.62 85 TRP B O 1
ATOM 1857 N N . ASN B 1 86 ? 12.484 -13.25 -3.18 1 98.06 86 ASN B N 1
ATOM 1858 C CA . ASN B 1 86 ? 13.539 -12.242 -3.295 1 98.06 86 ASN B CA 1
ATOM 1859 C C . ASN B 1 86 ? 14.016 -12.094 -4.734 1 98.06 86 ASN B C 1
ATOM 1861 O O . ASN B 1 86 ? 14.344 -13.086 -5.391 1 98.06 86 ASN B O 1
ATOM 1865 N N . ALA B 1 87 ? 14.039 -10.867 -5.219 1 98.19 87 ALA B N 1
ATOM 1866 C CA . ALA B 1 87 ? 14.555 -10.625 -6.562 1 98.19 87 ALA B CA 1
ATOM 1867 C C . ALA B 1 87 ? 16.062 -10.781 -6.605 1 98.19 87 ALA B C 1
ATOM 1869 O O . ALA B 1 87 ? 16.781 -10.203 -5.785 1 98.19 87 ALA B O 1
ATOM 1870 N N . ILE B 1 88 ? 16.531 -11.508 -7.582 1 98.06 88 ILE B N 1
ATOM 1871 C CA . ILE B 1 88 ? 17.969 -11.742 -7.637 1 98.06 88 ILE B CA 1
ATOM 1872 C C . ILE B 1 88 ? 18.516 -11.281 -8.984 1 98.06 88 ILE B C 1
ATOM 1874 O O . ILE B 1 88 ? 19.719 -11.125 -9.156 1 98.06 88 ILE B O 1
ATOM 1878 N N . GLU B 1 89 ? 17.656 -11.109 -9.984 1 97.31 89 GLU B N 1
ATOM 1879 C CA . GLU B 1 89 ? 18 -10.586 -11.305 1 97.31 89 GLU B CA 1
ATOM 1880 C C . GLU B 1 89 ? 16.812 -9.898 -11.961 1 97.31 89 GLU B C 1
ATOM 1882 O O . GLU B 1 89 ? 15.656 -10.195 -11.625 1 97.31 89 GLU B O 1
ATOM 1887 N N . GLY B 1 90 ? 17.125 -8.93 -12.938 1 96.75 90 GLY B N 1
ATOM 1888 C CA . GLY B 1 90 ? 16.062 -8.375 -13.75 1 96.75 90 GLY B CA 1
ATOM 1889 C C . GLY B 1 90 ? 15.883 -6.883 -13.562 1 96.75 90 GLY B C 1
ATOM 1890 O O . GLY B 1 90 ? 16.703 -6.23 -12.914 1 96.75 90 GLY B O 1
ATOM 1891 N N . ASN B 1 91 ? 14.75 -6.371 -14.078 1 96.25 91 ASN B N 1
ATOM 1892 C CA . ASN B 1 91 ? 14.531 -4.938 -14.219 1 96.25 91 ASN B CA 1
ATOM 1893 C C . ASN B 1 91 ? 14.367 -4.254 -12.859 1 96.25 91 ASN B C 1
ATOM 1895 O O . ASN B 1 91 ? 14.766 -3.102 -12.688 1 96.25 91 ASN B O 1
ATOM 1899 N N . LEU B 1 92 ? 13.867 -4.934 -11.883 1 95.12 92 LEU B N 1
ATOM 1900 C CA . LEU B 1 92 ? 13.672 -4.352 -10.562 1 95.12 92 LEU B CA 1
ATOM 1901 C C . LEU B 1 92 ? 15.008 -3.951 -9.945 1 95.12 92 LEU B C 1
ATOM 1903 O O . LEU B 1 92 ? 15.109 -2.896 -9.312 1 95.12 92 LEU B O 1
ATOM 1907 N N . LEU B 1 93 ? 16.016 -4.727 -10.211 1 96.94 93 LEU B N 1
ATOM 1908 C CA . LEU B 1 93 ? 17.297 -4.508 -9.555 1 96.94 93 LEU B CA 1
ATOM 1909 C C . LEU B 1 93 ? 18.094 -3.402 -10.242 1 96.94 93 LEU B C 1
ATOM 1911 O O . LEU B 1 93 ? 19.141 -2.994 -9.766 1 96.94 93 LEU B O 1
ATOM 1915 N N . ASP B 1 94 ? 17.578 -2.893 -11.336 1 96 94 ASP B N 1
ATOM 1916 C CA . ASP B 1 94 ? 18.109 -1.662 -11.914 1 96 94 ASP B CA 1
ATOM 1917 C C . ASP B 1 94 ? 17.75 -0.453 -11.055 1 96 94 ASP B C 1
ATOM 1919 O O . ASP B 1 94 ? 18.469 0.551 -11.055 1 96 94 ASP B O 1
ATOM 1923 N N . LEU B 1 95 ? 16.688 -0.624 -10.289 1 96.5 95 LEU B N 1
ATOM 1924 C CA . LEU B 1 95 ? 16.156 0.51 -9.547 1 96.5 95 LEU B CA 1
ATOM 1925 C C . LEU B 1 95 ? 16.328 0.307 -8.047 1 96.5 95 LEU B C 1
ATOM 1927 O O . LEU B 1 95 ? 16.422 1.277 -7.289 1 96.5 95 LEU B O 1
ATOM 1931 N N . TYR B 1 96 ? 16.422 -0.924 -7.672 1 97.94 96 TYR B N 1
ATOM 1932 C CA . TYR B 1 96 ? 16.422 -1.224 -6.246 1 97.94 96 TYR B CA 1
ATOM 1933 C C . TYR B 1 96 ? 17.625 -2.062 -5.855 1 97.94 96 TYR B C 1
ATOM 1935 O O . TYR B 1 96 ? 18.031 -2.953 -6.602 1 97.94 96 TYR B O 1
ATOM 1943 N N . ASN B 1 97 ? 18.172 -1.79 -4.66 1 98.19 97 ASN B N 1
ATOM 1944 C CA . ASN B 1 97 ? 19.234 -2.609 -4.105 1 98.19 97 ASN B CA 1
ATOM 1945 C C . ASN B 1 97 ? 18.719 -3.959 -3.617 1 98.19 97 ASN B C 1
ATOM 1947 O O . ASN B 1 97 ? 19.438 -4.957 -3.652 1 98.19 97 ASN B O 1
ATOM 1951 N N . SER B 1 98 ? 17.547 -3.93 -3.152 1 98.44 98 SER B N 1
ATOM 1952 C CA . SER B 1 98 ? 16.844 -5.129 -2.701 1 98.44 98 SER B CA 1
ATOM 1953 C C . SER B 1 98 ? 15.336 -5.008 -2.912 1 98.44 98 SER B C 1
ATOM 1955 O O . SER B 1 98 ? 14.781 -3.914 -2.812 1 98.44 98 SER B O 1
ATOM 1957 N N . PHE B 1 99 ? 14.742 -6.164 -3.195 1 98.56 99 PHE B N 1
ATOM 1958 C CA . PHE B 1 99 ? 13.312 -6.172 -3.455 1 98.56 99 PHE B CA 1
ATOM 1959 C C . PHE B 1 99 ? 12.703 -7.523 -3.09 1 98.56 99 PHE B C 1
ATOM 1961 O O . PHE B 1 99 ? 13.055 -8.547 -3.678 1 98.56 99 PHE B O 1
ATOM 1968 N N . ASN B 1 100 ? 11.758 -7.484 -2.145 1 98.44 100 ASN B N 1
ATOM 1969 C CA . ASN B 1 100 ? 11.047 -8.695 -1.728 1 98.44 100 ASN B CA 1
ATOM 1970 C C . ASN B 1 100 ? 9.547 -8.57 -1.953 1 98.44 100 ASN B C 1
ATOM 1972 O O . ASN B 1 100 ? 8.961 -7.508 -1.717 1 98.44 100 ASN B O 1
ATOM 1976 N N . VAL B 1 101 ? 9.031 -9.656 -2.414 1 97.62 101 VAL B N 1
ATOM 1977 C CA . VAL B 1 101 ? 7.578 -9.789 -2.492 1 97.62 101 VAL B CA 1
ATOM 1978 C C . VAL B 1 101 ? 7.102 -10.859 -1.521 1 97.62 101 VAL B C 1
ATOM 1980 O O . VAL B 1 101 ? 7.586 -11.992 -1.551 1 97.62 101 VAL B O 1
ATOM 1983 N N . ILE B 1 102 ? 6.191 -10.5 -0.701 1 97.75 102 ILE B N 1
ATOM 1984 C CA . ILE B 1 102 ? 5.652 -11.422 0.295 1 97.75 102 ILE B CA 1
ATOM 1985 C C . ILE B 1 102 ? 4.145 -11.57 0.096 1 97.75 102 ILE B C 1
ATOM 1987 O O . ILE B 1 102 ? 3.426 -10.578 -0.024 1 97.75 102 ILE B O 1
ATOM 1991 N N . ILE B 1 103 ? 3.719 -12.758 0.002 1 96.56 103 ILE B N 1
ATOM 1992 C CA . ILE B 1 103 ? 2.287 -13.031 -0.002 1 96.56 103 ILE B CA 1
ATOM 1993 C C . ILE B 1 103 ? 1.915 -13.844 1.237 1 96.56 103 ILE B C 1
ATOM 1995 O O . ILE B 1 103 ? 2.648 -14.758 1.634 1 96.56 103 ILE B O 1
ATOM 1999 N N . SER B 1 104 ? 0.865 -13.453 1.863 1 97.31 104 SER B N 1
ATOM 2000 C CA . SER B 1 104 ? 0.373 -14.18 3.027 1 97.31 104 SER B CA 1
ATOM 2001 C C . SER B 1 104 ? -1.151 -14.203 3.061 1 97.31 104 SER B C 1
ATOM 2003 O O . SER B 1 104 ? -1.805 -13.461 2.328 1 97.31 104 SER B O 1
ATOM 2005 N N . SER B 1 105 ? -1.643 -15.141 3.795 1 97 105 SER B N 1
ATOM 2006 C CA . SER B 1 105 ? -3.094 -15.234 3.914 1 97 105 SER B CA 1
ATOM 2007 C C . SER B 1 105 ? -3.516 -15.5 5.355 1 97 105 SER B C 1
ATOM 2009 O O . SER B 1 105 ? -2.805 -16.172 6.102 1 97 105 SER B O 1
ATOM 2011 N N . GLU B 1 106 ? -4.551 -14.93 5.777 1 96.62 106 GLU B N 1
ATOM 2012 C CA . GLU B 1 106 ? -5.234 -15.148 7.047 1 96.62 106 GLU B CA 1
ATOM 2013 C C . GLU B 1 106 ? -6.75 -15.109 6.875 1 96.62 106 GLU B C 1
ATOM 2015 O O . GLU B 1 106 ? -7.312 -14.07 6.52 1 96.62 106 GLU B O 1
ATOM 2020 N N . HIS B 1 107 ? -7.418 -16.281 7.059 1 95.25 107 HIS B N 1
ATOM 2021 C CA . HIS B 1 107 ? -8.859 -16.406 6.875 1 95.25 107 HIS B CA 1
ATOM 2022 C C . HIS B 1 107 ? -9.281 -15.961 5.48 1 95.25 107 HIS B C 1
ATOM 2024 O O . HIS B 1 107 ? -8.859 -16.562 4.48 1 95.25 107 HIS B O 1
ATOM 2030 N N . GLN B 1 108 ? -10.062 -14.852 5.465 1 96.06 108 GLN B N 1
ATOM 2031 C CA . GLN B 1 108 ? -10.594 -14.398 4.188 1 96.06 108 GLN B CA 1
ATOM 2032 C C . GLN B 1 108 ? -9.711 -13.32 3.57 1 96.06 108 GLN B C 1
ATOM 2034 O O . GLN B 1 108 ? -10.109 -12.648 2.619 1 96.06 108 GLN B O 1
ATOM 2039 N N . TRP B 1 109 ? -8.477 -13.25 4.105 1 97.44 109 TRP B N 1
ATOM 2040 C CA . TRP B 1 109 ? -7.637 -12.148 3.65 1 97.44 109 TRP B CA 1
ATOM 2041 C C . TRP B 1 109 ? -6.406 -12.672 2.916 1 97.44 109 TRP B C 1
ATOM 2043 O O . TRP B 1 109 ? -5.801 -13.664 3.332 1 97.44 109 TRP B O 1
ATOM 2053 N N . ILE B 1 110 ? -6.109 -12.031 1.843 1 97.44 110 ILE B N 1
ATOM 2054 C CA . ILE B 1 110 ? -4.836 -12.203 1.152 1 97.44 110 ILE B CA 1
ATOM 2055 C C . ILE B 1 110 ? -4.031 -10.906 1.221 1 97.44 110 ILE B C 1
ATOM 2057 O O . ILE B 1 110 ? -4.578 -9.82 1.013 1 97.44 110 ILE B O 1
ATOM 2061 N N . THR B 1 111 ? -2.805 -10.961 1.589 1 98 111 THR B N 1
ATOM 2062 C CA . THR B 1 111 ? -1.967 -9.773 1.746 1 98 111 THR B CA 1
ATOM 2063 C C . THR B 1 111 ? -0.71 -9.883 0.887 1 98 111 THR B C 1
ATOM 2065 O O . THR B 1 111 ? -0.017 -10.906 0.918 1 98 111 THR B O 1
ATOM 2068 N N . TYR B 1 112 ? -0.441 -8.859 0.046 1 97.69 112 TYR B N 1
ATOM 2069 C CA . TYR B 1 112 ? 0.836 -8.664 -0.631 1 97.69 112 TYR B CA 1
ATOM 2070 C C . TYR B 1 112 ? 1.65 -7.566 0.05 1 97.69 112 TYR B C 1
ATOM 2072 O O . TYR B 1 112 ? 1.116 -6.512 0.394 1 97.69 112 TYR B O 1
ATOM 2080 N N . ALA B 1 113 ? 2.875 -7.863 0.245 1 98.56 113 ALA B N 1
ATOM 2081 C CA . ALA B 1 113 ? 3.807 -6.84 0.714 1 98.56 113 ALA B CA 1
ATOM 2082 C C . ALA B 1 113 ? 5.012 -6.73 -0.215 1 98.56 113 ALA B C 1
ATOM 2084 O O . ALA B 1 113 ? 5.613 -7.742 -0.585 1 98.56 113 ALA B O 1
ATOM 2085 N N . LEU B 1 114 ? 5.289 -5.562 -0.669 1 98.69 114 LEU B N 1
ATOM 2086 C CA . LEU B 1 114 ? 6.531 -5.223 -1.354 1 98.69 114 LEU B CA 1
ATOM 2087 C C . LEU B 1 114 ? 7.508 -4.539 -0.404 1 98.69 114 LEU B C 1
ATOM 2089 O O . LEU B 1 114 ? 7.211 -3.467 0.13 1 98.69 114 LEU B O 1
ATOM 2093 N N . VAL B 1 115 ? 8.602 -5.129 -0.133 1 98.69 115 VAL B N 1
ATOM 2094 C CA . VAL B 1 115 ? 9.641 -4.582 0.727 1 98.69 115 VAL B CA 1
ATOM 2095 C C . VAL B 1 115 ? 10.891 -4.281 -0.101 1 98.69 115 VAL B C 1
ATOM 2097 O O . VAL B 1 115 ? 11.422 -5.168 -0.771 1 98.69 115 VAL B O 1
ATOM 2100 N N . TYR B 1 116 ? 11.406 -3.018 -0.045 1 98.62 116 TYR B N 1
ATOM 2101 C CA . TYR B 1 116 ? 12.43 -2.662 -1.024 1 98.62 116 TYR B CA 1
ATOM 2102 C C . TYR B 1 116 ? 13.383 -1.617 -0.461 1 98.62 116 TYR B C 1
ATOM 2104 O O . TYR B 1 116 ? 13.07 -0.956 0.534 1 98.62 116 TYR B O 1
ATOM 2112 N N . GLU B 1 117 ? 14.523 -1.55 -1.035 1 98.5 117 GLU B N 1
ATOM 2113 C CA . GLU B 1 117 ? 15.516 -0.493 -0.876 1 98.5 117 GLU B CA 1
ATOM 2114 C C . GLU B 1 117 ? 15.883 0.123 -2.223 1 98.5 117 GLU B C 1
ATOM 2116 O O . GLU B 1 117 ? 16.453 -0.549 -3.082 1 98.5 117 GLU B O 1
ATOM 2121 N N . LYS B 1 118 ? 15.602 1.354 -2.359 1 97.75 118 LYS B N 1
ATOM 2122 C CA . LYS B 1 118 ? 15.883 2.061 -3.605 1 97.75 118 LYS B CA 1
ATOM 2123 C C . LYS B 1 118 ? 17.375 2.328 -3.756 1 97.75 118 LYS B C 1
ATOM 2125 O O . LYS B 1 118 ? 18.094 2.494 -2.762 1 97.75 118 LYS B O 1
ATOM 2130 N N . LYS B 1 119 ? 17.781 2.387 -5.02 1 97.81 119 LYS B N 1
ATOM 2131 C CA . LYS B 1 119 ? 19.172 2.758 -5.262 1 97.81 119 LYS B CA 1
ATOM 2132 C C . LYS B 1 119 ? 19.406 4.242 -4.988 1 97.81 119 LYS B C 1
ATOM 2134 O O . LYS B 1 119 ? 20.469 4.633 -4.504 1 97.81 119 LYS B O 1
ATOM 2139 N N . THR B 1 120 ? 18.344 5.043 -5.422 1 96.31 120 THR B N 1
ATOM 2140 C CA . THR B 1 120 ? 18.406 6.477 -5.152 1 96.31 120 THR B CA 1
ATOM 2141 C C . THR B 1 120 ? 17.047 6.984 -4.66 1 96.31 120 THR B C 1
ATOM 2143 O O . THR B 1 120 ? 16.031 6.332 -4.859 1 96.31 120 THR B O 1
ATOM 2146 N N . GLU B 1 121 ? 16.984 8.125 -4.117 1 92 121 GLU B N 1
ATOM 2147 C CA . GLU B 1 121 ? 15.797 8.68 -3.482 1 92 121 GLU B CA 1
ATOM 2148 C C . GLU B 1 121 ? 14.75 9.078 -4.523 1 92 121 GLU B C 1
ATOM 2150 O O . GLU B 1 121 ? 13.562 9.148 -4.215 1 92 121 GLU B O 1
ATOM 2155 N N . ASP B 1 122 ? 15.164 9.305 -5.719 1 92.12 122 ASP B N 1
ATOM 2156 C CA . ASP B 1 122 ? 14.273 9.836 -6.742 1 92.12 122 ASP B CA 1
ATOM 2157 C C . ASP B 1 122 ? 13.461 8.719 -7.395 1 92.12 122 ASP B C 1
ATOM 2159 O O . ASP B 1 122 ? 12.492 8.977 -8.109 1 92.12 122 ASP B O 1
ATOM 2163 N N . ILE B 1 123 ? 13.844 7.488 -7.109 1 94.69 123 ILE B N 1
ATOM 2164 C CA . ILE B 1 123 ? 13.086 6.352 -7.637 1 94.69 123 ILE B CA 1
ATOM 2165 C C . ILE B 1 123 ? 11.719 6.285 -6.965 1 94.69 123 ILE B C 1
ATOM 2167 O O . ILE B 1 123 ? 11.617 6.312 -5.734 1 94.69 123 ILE B O 1
ATOM 2171 N N . PRO B 1 124 ? 10.68 6.32 -7.742 1 92.25 124 PRO B N 1
ATOM 2172 C CA . PRO B 1 124 ? 9.336 6.293 -7.16 1 92.25 124 PRO B CA 1
ATOM 2173 C C . PRO B 1 124 ? 9.031 4.977 -6.441 1 92.25 124 PRO B C 1
ATOM 2175 O O . PRO B 1 124 ? 9.711 3.973 -6.676 1 92.25 124 PRO B O 1
ATOM 2178 N N . GLU B 1 125 ? 8.07 5.055 -5.539 1 96 125 GLU B N 1
ATOM 2179 C CA . GLU B 1 125 ? 7.582 3.826 -4.922 1 96 125 GLU B CA 1
ATOM 2180 C C . GLU B 1 125 ? 6.938 2.908 -5.957 1 96 125 GLU B C 1
ATOM 2182 O O . GLU B 1 125 ? 6.359 3.381 -6.941 1 96 125 GLU B O 1
ATOM 2187 N N . PRO B 1 126 ? 7.016 1.631 -5.758 1 96.31 126 PRO B N 1
ATOM 2188 C CA . PRO B 1 126 ? 6.551 0.687 -6.773 1 96.31 126 PRO B CA 1
ATOM 2189 C C . PRO B 1 126 ? 5.043 0.451 -6.715 1 96.31 126 PRO B C 1
ATOM 2191 O O . PRO B 1 126 ? 4.598 -0.698 -6.652 1 96.31 126 PRO B O 1
ATOM 2194 N N . LEU B 1 127 ? 4.266 1.516 -6.922 1 96.06 127 LEU B N 1
ATOM 2195 C CA . LEU B 1 127 ? 2.811 1.431 -6.844 1 96.06 127 LEU B CA 1
ATOM 2196 C C . LEU B 1 127 ? 2.246 0.672 -8.039 1 96.06 127 LEU B C 1
ATOM 2198 O O . LEU B 1 127 ? 1.238 -0.027 -7.918 1 96.06 127 LEU B O 1
ATOM 2202 N N . ALA B 1 128 ? 2.916 0.797 -9.148 1 93.5 128 ALA B N 1
ATOM 2203 C CA . ALA B 1 128 ? 2.469 0.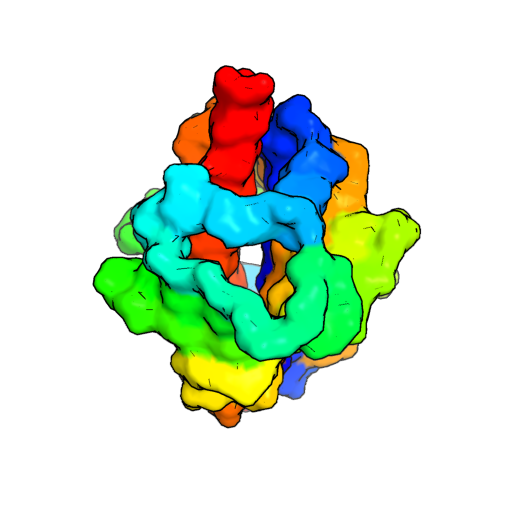07 -10.328 1 93.5 128 ALA B CA 1
ATOM 2204 C C . ALA B 1 128 ? 2.562 -1.438 -10.117 1 93.5 128 ALA B C 1
ATOM 2206 O O . ALA B 1 128 ? 1.668 -2.186 -10.523 1 93.5 128 ALA B O 1
ATOM 2207 N N . LEU B 1 129 ? 3.633 -1.821 -9.516 1 95.19 129 LEU B N 1
ATOM 2208 C CA . LEU B 1 129 ? 3.801 -3.244 -9.234 1 95.19 129 LEU B CA 1
ATOM 2209 C C . LEU B 1 129 ? 2.781 -3.721 -8.211 1 95.19 129 LEU B C 1
ATOM 2211 O O . LEU B 1 129 ? 2.246 -4.824 -8.328 1 95.19 129 LEU B O 1
ATOM 2215 N N . LEU B 1 130 ? 2.471 -2.873 -7.23 1 96.94 130 LEU B N 1
ATOM 2216 C CA . LEU B 1 130 ? 1.438 -3.223 -6.262 1 96.94 130 LEU B CA 1
ATOM 2217 C C . LEU B 1 130 ? 0.086 -3.393 -6.945 1 96.94 130 LEU B C 1
ATOM 2219 O O . LEU B 1 130 ? -0.645 -4.344 -6.66 1 96.94 130 LEU B O 1
ATOM 2223 N N . ASP B 1 131 ? -0.209 -2.518 -7.824 1 94.88 131 ASP B N 1
ATOM 2224 C CA . ASP B 1 131 ? -1.44 -2.609 -8.602 1 94.88 131 ASP B CA 1
ATOM 2225 C C . ASP B 1 131 ? -1.492 -3.912 -9.398 1 94.88 131 ASP B C 1
ATOM 2227 O O . ASP B 1 131 ? -2.537 -4.566 -9.461 1 94.88 131 ASP B O 1
ATOM 2231 N N . TYR B 1 132 ? -0.387 -4.223 -9.984 1 93.75 132 TYR B N 1
ATOM 2232 C CA . TYR B 1 132 ? -0.259 -5.484 -10.703 1 93.75 132 TYR B CA 1
ATOM 2233 C C . TYR B 1 132 ? -0.599 -6.664 -9.797 1 93.75 132 TYR B C 1
ATOM 2235 O O . TYR B 1 132 ? -1.383 -7.539 -10.172 1 93.75 132 TYR B O 1
ATOM 2243 N N . CYS B 1 133 ? -0.021 -6.707 -8.609 1 94.88 133 CYS B N 1
ATOM 2244 C CA . CYS B 1 133 ? -0.243 -7.797 -7.664 1 94.88 133 CYS B CA 1
ATOM 2245 C C . CYS B 1 133 ? -1.715 -7.891 -7.277 1 94.88 133 CYS B C 1
ATOM 2247 O O . CYS B 1 133 ? -2.27 -8.992 -7.195 1 94.88 133 CYS B O 1
ATOM 2249 N N . ILE B 1 134 ? -2.307 -6.75 -7.062 1 95.81 134 ILE B N 1
ATOM 2250 C CA . ILE B 1 134 ? -3.727 -6.711 -6.73 1 95.81 134 ILE B CA 1
ATOM 2251 C C . ILE B 1 134 ? -4.539 -7.324 -7.867 1 95.81 134 ILE B C 1
ATOM 2253 O O . ILE B 1 134 ? -5.441 -8.133 -7.629 1 95.81 134 ILE B O 1
ATOM 2257 N N . GLY B 1 135 ? -4.164 -6.973 -9.062 1 93.81 135 GLY B N 1
ATOM 2258 C CA . GLY B 1 135 ? -4.836 -7.523 -10.227 1 93.81 135 GLY B CA 1
ATOM 2259 C C . GLY B 1 135 ? -4.723 -9.031 -10.328 1 93.81 135 GLY B C 1
ATOM 2260 O O . GLY B 1 135 ? -5.68 -9.711 -10.703 1 93.81 135 GLY B O 1
ATOM 2261 N N . VAL B 1 136 ? -3.57 -9.539 -10.008 1 93.56 136 VAL B N 1
ATOM 2262 C CA . VAL B 1 136 ? -3.338 -10.977 -10.055 1 93.56 136 VAL B CA 1
ATOM 2263 C C . VAL B 1 136 ? -4.262 -11.68 -9.062 1 93.56 136 VAL B C 1
ATOM 2265 O O . VAL B 1 136 ? -4.848 -12.719 -9.383 1 93.56 136 VAL B O 1
ATOM 2268 N N . ILE B 1 137 ? -4.414 -11.094 -7.875 1 94.12 137 ILE B N 1
ATOM 2269 C CA . ILE B 1 137 ? -5.293 -11.68 -6.867 1 94.12 137 ILE B CA 1
ATOM 2270 C C . ILE B 1 137 ? -6.719 -11.742 -7.402 1 94.12 137 ILE B C 1
ATOM 2272 O O . ILE B 1 137 ? -7.398 -12.766 -7.266 1 94.12 137 ILE B O 1
ATOM 2276 N N . LYS B 1 138 ? -7.145 -10.727 -8 1 93.5 138 LYS B N 1
ATOM 2277 C CA . LYS B 1 138 ? -8.5 -10.656 -8.539 1 93.5 138 LYS B CA 1
ATOM 2278 C C . LYS B 1 138 ? -8.719 -11.719 -9.617 1 93.5 138 LYS B C 1
ATOM 2280 O O . LYS B 1 138 ? -9.773 -12.359 -9.664 1 93.5 138 LYS B O 1
ATOM 2285 N N . ASP B 1 139 ? -7.75 -11.836 -10.461 1 93.94 139 ASP B N 1
ATOM 2286 C CA . ASP B 1 139 ? -7.836 -12.828 -11.523 1 93.94 139 ASP B CA 1
ATOM 2287 C C . ASP B 1 139 ? -7.895 -14.242 -10.945 1 93.94 139 ASP B C 1
ATOM 2289 O O . ASP B 1 1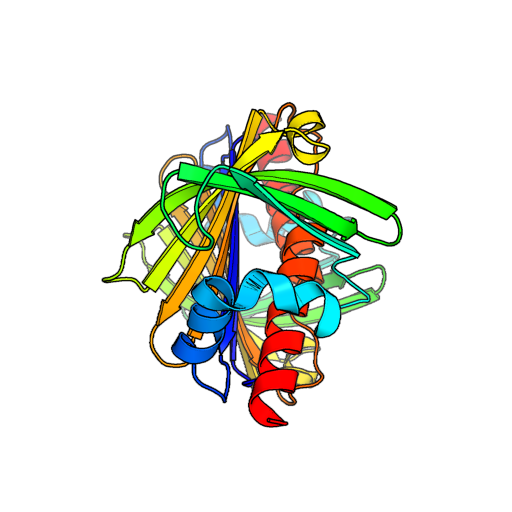39 ? -8.672 -15.078 -11.406 1 93.94 139 ASP B O 1
ATOM 2293 N N . ILE B 1 140 ? -7.066 -14.477 -9.977 1 94.38 140 ILE B N 1
ATOM 2294 C CA . ILE B 1 140 ? -7.055 -15.789 -9.344 1 94.38 140 ILE B CA 1
ATOM 2295 C C . ILE B 1 140 ? -8.414 -16.062 -8.703 1 94.38 140 ILE B C 1
ATOM 2297 O O . ILE B 1 140 ? -8.984 -17.141 -8.891 1 94.38 140 ILE B O 1
ATOM 2301 N N . GLU B 1 141 ? -8.883 -15.148 -7.965 1 94.38 141 GLU B N 1
ATOM 2302 C CA . GLU B 1 141 ? -10.18 -15.328 -7.316 1 94.38 141 GLU B CA 1
ATOM 2303 C C . GLU B 1 141 ? -11.273 -15.602 -8.344 1 94.38 141 GLU B C 1
ATOM 2305 O O . GLU B 1 141 ? -12.094 -16.5 -8.156 1 94.38 141 GLU B O 1
ATOM 2310 N N . GLY B 1 142 ? -11.305 -14.758 -9.391 1 92.81 142 GLY B N 1
ATOM 2311 C CA . GLY B 1 142 ? -12.273 -15 -10.445 1 92.81 142 GLY B CA 1
ATOM 2312 C C . GLY B 1 142 ? -12.227 -16.422 -10.992 1 92.81 142 GLY B C 1
ATOM 2313 O O . GLY B 1 142 ? -13.266 -17.047 -11.203 1 92.81 142 GLY B O 1
ATOM 2314 N N . HIS B 1 143 ? -11.047 -16.891 -11.219 1 93.31 143 HIS B N 1
ATOM 2315 C CA . HIS B 1 143 ? -10.836 -18.234 -11.727 1 93.31 143 HIS B CA 1
ATOM 2316 C C . HIS B 1 143 ? -11.344 -19.281 -10.742 1 93.31 143 HIS B C 1
ATOM 2318 O O . HIS B 1 143 ? -12.023 -20.234 -11.133 1 93.31 143 HIS B O 1
ATOM 2324 N N . LEU B 1 144 ? -11.023 -19.094 -9.477 1 92.38 144 LEU B N 1
ATOM 2325 C CA . LEU B 1 144 ? -11.375 -20.062 -8.445 1 92.38 144 LEU B CA 1
ATOM 2326 C C . LEU B 1 144 ? -12.891 -20.109 -8.234 1 92.38 144 LEU B C 1
ATOM 2328 O O . LEU B 1 144 ? -13.445 -21.172 -7.957 1 92.38 144 LEU B O 1
ATOM 2332 N N . LEU B 1 145 ? -13.508 -19.016 -8.383 1 91.81 145 LEU B N 1
ATOM 2333 C CA . LEU B 1 145 ? -14.953 -18.953 -8.188 1 91.81 145 LEU B CA 1
ATOM 2334 C C . LEU B 1 145 ? -15.68 -19.547 -9.391 1 91.81 145 LEU B C 1
ATOM 2336 O O . LEU B 1 145 ? -16.828 -19.984 -9.266 1 91.81 145 LEU B O 1
ATOM 2340 N N . GLU B 1 146 ? -15.125 -19.484 -10.539 1 88.75 146 GLU B N 1
ATOM 2341 C CA . GLU B 1 146 ? -15.727 -20.031 -11.75 1 88.75 146 GLU B CA 1
ATOM 2342 C C . GLU B 1 146 ? -15.469 -21.531 -11.859 1 88.75 146 GLU B C 1
ATOM 2344 O O . GLU B 1 146 ? -16.125 -22.234 -12.656 1 88.75 146 GLU B O 1
ATOM 2349 N N . ASN B 1 147 ? -14.484 -22.062 -11.195 1 78.31 147 ASN B N 1
ATOM 2350 C CA . ASN B 1 147 ? -14.117 -23.469 -11.281 1 78.31 147 ASN B CA 1
ATOM 2351 C C . ASN B 1 147 ? -14.156 -24.141 -9.914 1 78.31 147 ASN B C 1
ATOM 2353 O O . ASN B 1 147 ? -14.328 -25.359 -9.828 1 78.31 147 ASN B O 1
#